Protein AF-S4R6K2-F1 (afdb_monomer_lite)

Radius of gyration: 23.59 Å; chains: 1; bounding box: 53×59×58 Å

Organism: Petromyzon marinus (NCBI:txid7757)

Secondary structure (DSSP, 8-state):
-HHHHHHHHHHHHHHHHHHHHHSPPPS-SPPPP----------TT-SPPSSGGGTB-TTSSSBTT--EEE-TTS-EEE-SSSSTTTT-EETTHHHHHHHHH---TT------SS--GGGSPPP---HHHHHHHHHTT--EE--HHHHHHTS--S-HHHHHHHHHT------S-EE---SHHHHHHHHHHHHHHT--------

pLDDT: mean 85.97, std 19.12, range [31.17, 98.62]

Sequence (202 aa):
MAAERGDAVRARARLGLIAGHLKARPAGCAGATPQQCASAEGDAGRTIPMRRQDLLKWNGWGYTDSRFIFNKKGQAEFTGKRYRVSGLVLPALREWMEQTFGASVEHHSDARTSVNVEAVPPPVRNEAFVRDLQRAAVPMSEDPEDRLFRAHGHCLHEIFALREGRLERVPDLVVWPGSHEDVVRIVELAVQHNVCIIPYGG

InterPro domains:
  IPR016167 FAD-binding, type PCMH, subdomain 1 [G3DSA:3.30.43.10] (116-202)
  IPR025650 Alkyldihydroxyacetonephosphate synthase [PTHR46568] (36-202)
  IPR036318 FAD-binding, type PCMH-like superfamily [SSF56176] (126-202)

Structure (mmCIF, N/CA/C/O backbone):
data_AF-S4R6K2-F1
#
_entry.id   AF-S4R6K2-F1
#
loop_
_atom_site.group_PDB
_atom_site.id
_atom_site.type_symbol
_atom_site.label_atom_id
_atom_site.label_alt_id
_atom_site.label_comp_id
_atom_site.label_asym_id
_atom_site.label_entity_id
_atom_site.label_seq_id
_atom_site.pdbx_PDB_ins_code
_atom_site.Cartn_x
_atom_site.Cartn_y
_atom_site.Cartn_z
_atom_site.occupancy
_atom_site.B_iso_or_equiv
_atom_site.auth_seq_id
_atom_site.auth_comp_id
_atom_site.auth_asym_id
_atom_site.auth_atom_id
_atom_site.pdbx_PDB_model_num
ATOM 1 N N . MET A 1 1 ? -1.192 -35.436 -29.076 1.00 49.44 1 MET A N 1
ATOM 2 C CA . MET A 1 1 ? -2.213 -35.275 -30.140 1.00 49.44 1 MET A CA 1
ATOM 3 C C . MET A 1 1 ? -3.663 -35.123 -29.665 1.00 49.44 1 MET A C 1
ATOM 5 O O . MET A 1 1 ? -4.345 -34.279 -30.231 1.00 49.44 1 MET A O 1
ATOM 9 N N . ALA A 1 2 ? -4.194 -35.912 -28.715 1.00 48.06 2 ALA A N 1
ATOM 10 C CA . ALA A 1 2 ? -5.591 -35.746 -28.260 1.00 48.06 2 ALA A CA 1
ATOM 11 C C . ALA A 1 2 ? -5.773 -34.593 -27.246 1.00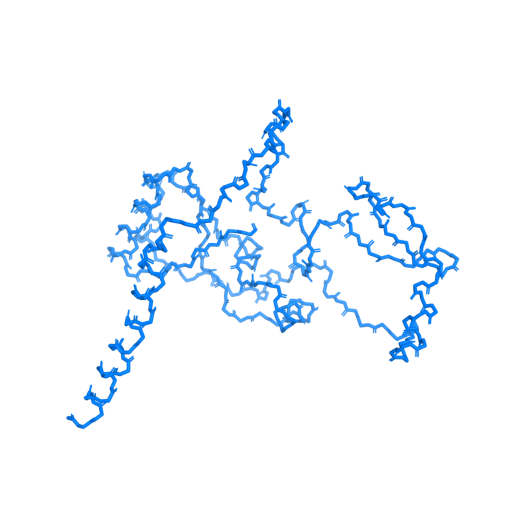 48.06 2 ALA A C 1
ATOM 13 O O . ALA A 1 2 ? -6.759 -33.866 -27.317 1.00 48.06 2 ALA A O 1
ATOM 14 N N . ALA A 1 3 ? -4.791 -34.376 -26.360 1.00 49.56 3 ALA A N 1
ATOM 15 C CA . ALA A 1 3 ? -4.818 -33.311 -25.351 1.00 49.56 3 ALA A CA 1
ATOM 16 C C . ALA A 1 3 ? -4.742 -31.892 -25.958 1.00 49.56 3 ALA A C 1
ATOM 18 O O . ALA A 1 3 ? -5.525 -31.023 -25.589 1.00 49.56 3 ALA A O 1
ATOM 19 N N . GLU A 1 4 ? -3.895 -31.683 -26.973 1.00 50.34 4 GLU A N 1
ATOM 20 C CA . GLU A 1 4 ? -3.738 -30.384 -27.661 1.00 50.34 4 GLU A CA 1
ATOM 21 C C . GLU A 1 4 ? -5.012 -29.931 -28.393 1.00 50.34 4 GLU A C 1
ATOM 23 O O . GLU A 1 4 ? -5.295 -28.738 -28.489 1.00 50.34 4 GLU A O 1
ATOM 28 N N . ARG A 1 5 ? -5.833 -30.879 -28.871 1.00 54.25 5 ARG A N 1
ATOM 29 C CA . ARG A 1 5 ? -7.125 -30.563 -29.502 1.00 54.25 5 ARG A CA 1
ATOM 30 C C . ARG A 1 5 ? -8.159 -30.083 -28.482 1.00 54.25 5 ARG A C 1
ATOM 32 O O . ARG A 1 5 ? -9.018 -29.282 -28.836 1.00 54.25 5 ARG A O 1
ATOM 39 N N . GLY A 1 6 ? -8.072 -30.532 -27.228 1.00 61.31 6 GLY A N 1
ATOM 40 C CA . GLY A 1 6 ? -8.968 -30.107 -26.148 1.00 61.31 6 GLY A CA 1
ATOM 41 C C . GLY A 1 6 ? -8.722 -28.665 -25.699 1.00 61.31 6 GLY A C 1
ATOM 42 O O . GLY A 1 6 ? -9.678 -27.915 -25.487 1.00 61.31 6 GLY A O 1
ATOM 43 N N . ASP A 1 7 ? -7.457 -28.249 -25.626 1.00 63.22 7 ASP A N 1
ATOM 44 C CA . ASP A 1 7 ? -7.089 -26.888 -25.218 1.00 63.22 7 ASP A CA 1
ATOM 45 C C . ASP A 1 7 ? -7.395 -25.841 -26.291 1.00 63.22 7 ASP A C 1
ATOM 47 O O . ASP A 1 7 ? -7.921 -24.771 -25.975 1.00 63.22 7 ASP A O 1
ATOM 51 N N . ALA A 1 8 ? -7.189 -26.169 -27.569 1.00 65.38 8 ALA A N 1
ATOM 52 C CA . ALA A 1 8 ? -7.556 -25.284 -28.675 1.00 65.38 8 ALA A CA 1
ATOM 53 C C . ALA A 1 8 ? -9.072 -24.998 -28.717 1.00 65.38 8 ALA A C 1
ATOM 55 O O . ALA A 1 8 ? -9.497 -23.870 -28.984 1.00 65.38 8 ALA A O 1
ATOM 56 N N . VAL A 1 9 ? -9.904 -25.996 -28.397 1.00 73.00 9 VAL A N 1
ATOM 57 C CA . VAL A 1 9 ? -11.369 -25.848 -28.330 1.00 73.00 9 VAL A CA 1
ATOM 58 C C . VAL A 1 9 ? -11.785 -24.957 -27.155 1.00 73.00 9 VAL A C 1
ATOM 60 O O . VAL A 1 9 ? -12.635 -24.079 -27.317 1.00 73.00 9 VAL A O 1
ATOM 63 N N . ARG A 1 10 ? -11.146 -25.112 -25.988 1.00 70.69 10 ARG A N 1
ATOM 64 C CA . ARG A 1 10 ? -11.409 -24.276 -24.804 1.00 70.69 10 ARG A CA 1
ATOM 65 C C . ARG A 1 10 ? -10.958 -22.828 -25.001 1.00 70.69 10 ARG A C 1
ATOM 67 O O . ARG A 1 10 ? -11.682 -21.912 -24.613 1.00 70.69 10 ARG A O 1
ATOM 74 N N . ALA A 1 11 ? -9.810 -22.607 -25.640 1.00 68.75 11 ALA A N 1
ATOM 75 C CA . ALA A 1 11 ? -9.324 -21.270 -25.979 1.00 68.75 11 ALA A CA 1
ATOM 76 C C . ALA A 1 11 ? -10.280 -20.547 -26.945 1.00 68.75 11 ALA A C 1
ATOM 78 O O . ALA A 1 11 ? -10.629 -19.385 -26.729 1.00 68.75 11 ALA A O 1
ATOM 79 N N . ARG A 1 12 ? -10.790 -21.258 -27.959 1.00 75.69 12 ARG A N 1
ATOM 80 C CA . ARG A 1 12 ? -11.745 -20.708 -28.934 1.00 75.69 12 ARG A CA 1
ATOM 81 C C . ARG A 1 12 ? -13.091 -20.340 -28.301 1.00 75.69 12 ARG A C 1
ATOM 83 O O . ARG A 1 12 ? -13.660 -19.309 -28.651 1.00 75.69 12 ARG A O 1
ATOM 90 N N . ALA A 1 13 ? -13.565 -21.127 -27.332 1.00 72.69 13 ALA A N 1
ATOM 91 C CA . ALA A 1 13 ? -14.776 -20.817 -26.569 1.00 72.69 13 ALA A CA 1
ATOM 92 C C . ALA A 1 13 ? -14.622 -19.544 -25.712 1.00 72.69 13 ALA A C 1
ATOM 94 O O . ALA A 1 13 ? -15.516 -18.698 -25.696 1.00 72.69 13 ALA A O 1
ATOM 95 N N . ARG A 1 14 ? -13.466 -19.365 -25.054 1.00 73.81 14 ARG A N 1
ATOM 96 C CA . ARG A 1 14 ? -13.161 -18.163 -24.253 1.00 73.81 14 ARG A CA 1
ATOM 97 C C . ARG A 1 14 ? -13.103 -16.898 -25.112 1.00 73.81 14 ARG A C 1
ATOM 99 O O . ARG A 1 14 ? -13.698 -15.887 -24.748 1.00 73.81 14 ARG A O 1
ATOM 106 N N . LEU A 1 15 ? -12.450 -16.968 -26.274 1.00 75.62 15 LEU A N 1
ATOM 107 C CA . LEU A 1 15 ? -12.377 -15.845 -27.215 1.00 75.62 15 LEU A CA 1
ATOM 108 C C . LEU A 1 15 ? -13.755 -15.468 -27.779 1.00 75.62 15 LEU A C 1
ATOM 110 O O . LEU A 1 15 ? -14.042 -14.284 -27.936 1.00 75.62 15 LEU A O 1
ATOM 114 N N . GLY A 1 16 ? -14.631 -16.448 -28.027 1.00 74.06 16 GLY A N 1
ATOM 115 C CA . GLY A 1 16 ? -16.007 -16.194 -28.467 1.00 74.06 16 GLY A CA 1
ATOM 116 C C . GLY A 1 16 ? -16.842 -15.424 -27.438 1.00 74.06 16 GLY A C 1
ATOM 117 O O . GLY A 1 16 ? -17.596 -14.525 -27.808 1.00 74.06 16 GLY A O 1
ATOM 118 N N . LEU A 1 17 ? -16.661 -15.728 -26.150 1.00 71.94 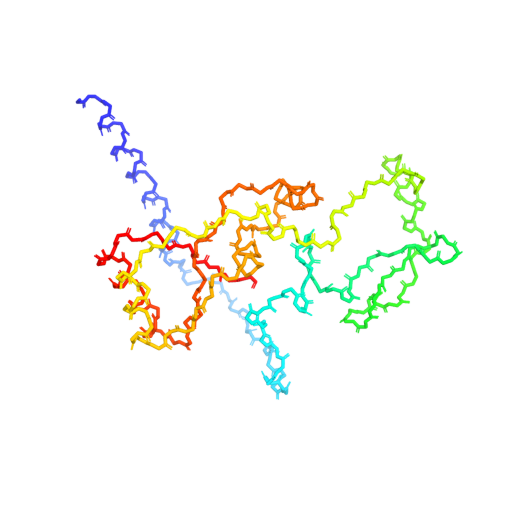17 LEU A N 1
ATOM 119 C CA . LEU A 1 17 ? -17.321 -15.034 -25.040 1.00 71.94 17 LEU A CA 1
ATOM 120 C C . LEU A 1 17 ? -16.859 -13.573 -24.935 1.00 71.94 17 LEU A C 1
ATOM 122 O O . LEU A 1 17 ? -17.686 -12.666 -24.900 1.00 71.94 17 LEU A O 1
ATOM 126 N N . ILE A 1 18 ? -15.544 -13.336 -24.983 1.00 72.81 18 ILE A N 1
ATOM 127 C CA . ILE A 1 18 ? -14.963 -11.983 -24.932 1.00 72.81 18 ILE A CA 1
ATOM 128 C C . ILE A 1 18 ? -15.392 -11.158 -26.154 1.00 72.81 18 ILE A C 1
ATOM 130 O O . ILE A 1 18 ? -15.823 -10.016 -26.009 1.00 72.81 18 ILE A O 1
ATOM 134 N N . ALA A 1 19 ? -15.362 -11.744 -27.355 1.00 72.69 19 ALA A N 1
ATOM 135 C CA . ALA A 1 19 ? -15.815 -11.078 -28.576 1.00 72.69 19 ALA A CA 1
ATOM 136 C C . ALA A 1 19 ? -17.315 -10.732 -28.545 1.00 72.69 19 ALA A C 1
ATOM 138 O O . ALA A 1 19 ? -17.727 -9.737 -29.139 1.00 72.69 19 ALA A O 1
ATOM 139 N N . GLY A 1 20 ? -18.134 -11.518 -27.838 1.00 69.38 20 GLY A N 1
ATOM 140 C CA . GLY A 1 20 ? -19.551 -11.225 -27.616 1.00 69.38 20 GLY A CA 1
ATOM 141 C C . GLY A 1 20 ? -19.782 -9.947 -26.806 1.00 69.38 20 GLY A C 1
ATOM 142 O O . GLY A 1 20 ? -20.696 -9.190 -27.122 1.00 69.38 20 GLY A O 1
ATOM 143 N N . HIS A 1 21 ? -18.921 -9.662 -25.826 1.00 67.56 21 HIS A N 1
ATOM 144 C CA . HIS A 1 21 ? -18.992 -8.445 -25.008 1.00 67.56 21 HIS A CA 1
ATOM 145 C C . HIS A 1 21 ? -18.462 -7.190 -25.714 1.00 67.56 21 HIS A C 1
ATOM 147 O O . HIS A 1 21 ? -18.798 -6.079 -25.312 1.00 67.56 21 HIS A O 1
ATOM 153 N N . LEU A 1 22 ? -17.664 -7.357 -26.774 1.00 67.38 22 LEU A N 1
ATOM 154 C CA . LEU A 1 22 ? -17.127 -6.260 -27.586 1.00 67.38 22 LEU A CA 1
ATOM 155 C C . LEU A 1 22 ? -18.071 -5.822 -28.716 1.00 67.38 22 LEU A C 1
ATOM 157 O O . LEU A 1 22 ? -17.848 -4.782 -29.336 1.00 67.38 22 LEU A O 1
ATOM 161 N N . LYS A 1 23 ? -19.133 -6.586 -29.005 1.00 63.44 23 LYS A N 1
ATOM 162 C CA . LYS A 1 23 ? -20.146 -6.176 -29.983 1.00 63.44 23 LYS A CA 1
ATOM 163 C C . LYS A 1 23 ? -21.029 -5.089 -29.372 1.00 63.44 23 LYS A C 1
ATOM 165 O O . LYS A 1 23 ? -21.716 -5.319 -28.379 1.00 63.44 23 LYS A O 1
ATOM 170 N N . ALA A 1 24 ? -21.003 -3.907 -29.984 1.00 56.78 24 ALA A N 1
ATOM 171 C CA . ALA A 1 24 ? -21.816 -2.763 -29.593 1.00 56.78 24 ALA A CA 1
ATOM 172 C C . ALA A 1 24 ? -23.301 -3.154 -29.464 1.00 56.78 24 ALA A C 1
ATOM 174 O O . ALA A 1 24 ? -23.868 -3.791 -30.355 1.00 56.78 24 ALA A O 1
ATOM 175 N N . ARG A 1 25 ? -23.934 -2.770 -28.346 1.00 57.22 25 ARG A N 1
ATOM 176 C CA . ARG A 1 25 ? -25.387 -2.918 -28.163 1.00 57.22 25 ARG A CA 1
ATOM 177 C C . ARG A 1 25 ? -26.109 -2.062 -29.216 1.00 57.22 25 ARG A C 1
ATOM 179 O O . ARG A 1 25 ? -25.648 -0.953 -29.489 1.00 57.22 25 ARG A O 1
ATOM 186 N N . PRO A 1 26 ? -27.229 -2.533 -29.793 1.00 43.75 26 PRO A N 1
ATOM 187 C CA . PRO A 1 26 ? -28.006 -1.732 -30.728 1.00 43.75 26 PRO A CA 1
ATOM 188 C C . PRO A 1 26 ? -28.495 -0.450 -30.041 1.00 43.75 26 PRO A C 1
ATOM 190 O O . PRO A 1 26 ? -28.913 -0.471 -28.880 1.00 43.75 26 PRO A O 1
ATOM 193 N N . ALA A 1 27 ? -28.396 0.666 -30.764 1.00 50.66 27 ALA A N 1
ATOM 194 C CA . ALA A 1 27 ? -28.790 1.992 -30.309 1.00 50.66 27 ALA A CA 1
ATOM 195 C C . ALA A 1 27 ? -30.285 2.007 -29.966 1.00 50.66 27 ALA A C 1
ATOM 197 O O . ALA A 1 27 ? -31.133 1.914 -30.849 1.00 50.66 27 ALA A O 1
ATOM 198 N N . GLY A 1 28 ? -30.608 2.084 -28.676 1.00 46.22 28 GLY A N 1
ATOM 199 C CA . GLY A 1 28 ? -32.000 1.996 -28.248 1.00 46.22 28 GLY A CA 1
ATOM 200 C C . GLY A 1 28 ? -32.219 2.014 -26.742 1.00 46.22 28 GLY A C 1
ATOM 201 O O . GLY A 1 28 ? -33.041 1.251 -26.256 1.00 46.22 28 GLY A O 1
ATOM 202 N N . CYS A 1 29 ? -31.493 2.841 -25.987 1.00 33.59 29 CYS A N 1
ATOM 203 C CA . CYS A 1 29 ? -31.909 3.261 -24.645 1.00 33.59 29 CYS A CA 1
ATOM 204 C C . CYS A 1 29 ? -31.512 4.726 -24.457 1.00 33.59 29 CYS A C 1
ATOM 206 O O . CYS A 1 29 ? -30.350 5.083 -24.643 1.00 33.59 29 CYS A O 1
ATOM 208 N N . ALA A 1 30 ? -32.505 5.560 -24.151 1.00 38.81 30 ALA A N 1
ATOM 209 C CA . ALA A 1 30 ? -32.380 6.997 -23.963 1.00 38.81 30 ALA A CA 1
ATOM 210 C C . ALA A 1 30 ? -31.265 7.330 -22.958 1.00 38.81 30 ALA A C 1
ATOM 212 O O . ALA A 1 30 ? -31.234 6.802 -21.846 1.00 38.81 30 ALA A O 1
ATOM 213 N N . GLY A 1 31 ? -30.331 8.178 -23.389 1.00 34.25 31 GLY A N 1
ATOM 214 C CA . GLY A 1 31 ? -29.170 8.572 -22.607 1.00 34.25 31 GLY A CA 1
ATOM 215 C C . GLY A 1 31 ? -29.574 9.382 -21.382 1.00 34.25 31 GLY A C 1
ATOM 216 O O . GLY A 1 31 ? -30.185 10.440 -21.501 1.00 34.25 31 GLY A O 1
ATOM 217 N N . ALA A 1 32 ? -29.177 8.906 -20.205 1.00 38.66 32 ALA A N 1
ATOM 218 C CA . ALA A 1 32 ? -28.977 9.781 -19.066 1.00 38.66 32 ALA A CA 1
ATOM 219 C C . ALA A 1 32 ? -27.793 10.700 -19.400 1.00 38.66 32 ALA A C 1
ATOM 221 O O . ALA A 1 32 ? -26.678 10.235 -19.639 1.00 38.66 32 ALA A O 1
ATOM 222 N N . THR A 1 33 ? -28.045 12.003 -19.468 1.00 34.03 33 THR A N 1
ATOM 223 C CA . THR A 1 33 ? -27.001 13.023 -19.587 1.00 34.03 33 THR A CA 1
ATOM 224 C C . THR A 1 33 ? -26.046 12.918 -18.393 1.00 34.03 33 THR A C 1
ATOM 226 O O . THR A 1 33 ? -26.522 12.929 -17.254 1.00 34.03 33 THR A O 1
ATOM 229 N N . PRO A 1 34 ? -24.715 12.847 -18.596 1.00 39.09 34 PRO A N 1
ATOM 230 C CA . PRO A 1 34 ? -23.764 12.938 -17.500 1.00 39.09 34 PRO A CA 1
ATOM 231 C C . PRO A 1 34 ? -23.745 14.385 -17.009 1.00 39.09 34 PRO A C 1
ATOM 233 O O . PRO A 1 34 ? -23.010 15.234 -17.513 1.00 39.09 34 PRO A O 1
ATOM 236 N N . GLN A 1 35 ? -24.603 14.691 -16.042 1.00 37.31 35 GLN A N 1
ATOM 237 C CA . GLN A 1 35 ? -24.594 15.982 -15.379 1.00 37.31 35 GLN A CA 1
ATOM 238 C C . GLN A 1 35 ? -23.426 16.017 -14.384 1.00 37.31 35 GLN A C 1
ATOM 240 O O . GLN A 1 35 ? -23.507 15.486 -13.284 1.00 37.31 35 GLN A O 1
ATOM 245 N N . GLN A 1 36 ? -22.323 16.607 -14.852 1.00 40.22 36 GLN A N 1
ATOM 246 C CA . GLN A 1 36 ? -21.316 17.366 -14.099 1.00 40.22 36 GLN A CA 1
ATOM 247 C C . GLN A 1 36 ? -20.920 16.818 -12.712 1.00 40.22 36 GLN A C 1
ATOM 249 O O . GLN A 1 36 ? -21.401 17.275 -11.680 1.00 40.22 36 GLN A O 1
ATOM 254 N N . CYS A 1 37 ? -19.897 15.959 -12.683 1.00 31.17 37 CYS A N 1
ATOM 255 C CA . CYS A 1 37 ? -19.021 15.783 -11.514 1.00 31.17 37 CYS A CA 1
ATOM 256 C C . CYS A 1 37 ? -17.695 16.541 -11.691 1.00 31.17 37 CYS A C 1
ATOM 258 O O . CYS A 1 37 ? -16.630 16.020 -11.379 1.00 31.17 37 CYS A O 1
ATOM 260 N N . ALA A 1 38 ? -17.748 17.763 -12.221 1.00 37.38 38 ALA A N 1
ATOM 261 C CA . ALA A 1 38 ? -16.579 18.626 -12.342 1.00 37.38 38 ALA A CA 1
ATOM 262 C C . ALA A 1 38 ? -16.819 19.927 -11.571 1.00 37.38 38 ALA A C 1
ATOM 264 O O . ALA A 1 38 ? -17.092 20.973 -12.150 1.00 37.38 38 ALA A O 1
ATOM 265 N N . SER A 1 39 ? -16.709 19.865 -10.245 1.00 36.12 39 SER A N 1
ATOM 266 C CA . SER A 1 39 ? -16.274 21.034 -9.482 1.00 36.12 39 SER A CA 1
ATOM 267 C C . SER A 1 39 ? -14.758 21.127 -9.648 1.00 36.12 39 SER A C 1
ATOM 269 O O . SER A 1 39 ? -13.995 20.449 -8.956 1.00 36.12 39 SER A O 1
ATOM 271 N N . ALA A 1 40 ? -14.351 21.905 -10.648 1.00 45.78 40 ALA A N 1
ATOM 272 C CA . ALA A 1 40 ? -12.971 22.231 -10.957 1.00 45.78 40 ALA A CA 1
ATOM 273 C C . ALA A 1 40 ? -12.432 23.243 -9.939 1.00 45.78 40 ALA A C 1
ATOM 275 O O . ALA A 1 40 ? -12.337 24.425 -10.234 1.00 45.78 40 ALA A O 1
ATOM 276 N N . GLU A 1 41 ? -12.073 22.770 -8.745 1.00 34.69 41 GLU A N 1
ATOM 277 C CA . GLU A 1 41 ? -11.195 23.501 -7.827 1.00 34.69 41 GLU A CA 1
ATOM 278 C C . GLU A 1 41 ? -10.215 22.515 -7.154 1.00 34.69 41 GLU A C 1
ATOM 280 O O . GLU A 1 41 ? -10.612 21.584 -6.441 1.00 34.69 41 GLU A O 1
ATOM 285 N N . GLY A 1 42 ? -8.920 22.707 -7.449 1.00 35.75 42 GLY A N 1
ATOM 286 C CA . GLY A 1 42 ? -7.754 22.120 -6.773 1.00 35.75 42 GLY A CA 1
ATOM 287 C C . GLY A 1 42 ? -7.323 20.714 -7.214 1.00 35.75 42 GLY A C 1
ATOM 288 O O . G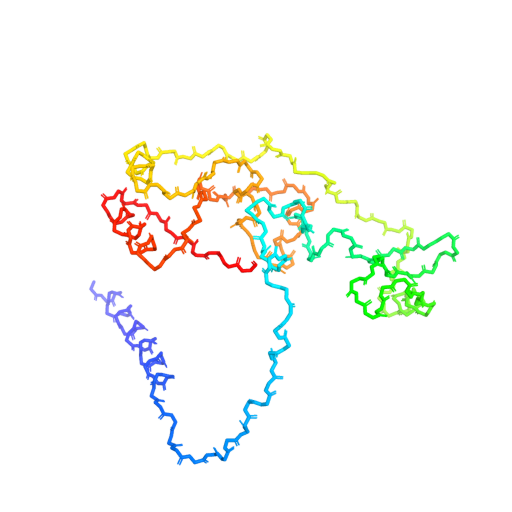LY A 1 42 ? -7.646 19.740 -6.538 1.00 35.75 42 GLY A O 1
ATOM 289 N N . ASP A 1 43 ? -6.542 20.590 -8.294 1.00 41.94 43 ASP A N 1
ATOM 290 C CA . ASP A 1 43 ? -5.959 19.299 -8.727 1.00 41.94 43 ASP A CA 1
ATOM 291 C C . ASP A 1 43 ? -4.515 19.063 -8.233 1.00 41.94 43 ASP A C 1
ATOM 293 O O . ASP A 1 43 ? -3.981 17.964 -8.308 1.00 41.94 43 ASP A O 1
ATOM 297 N N . ALA A 1 44 ? -3.885 20.055 -7.597 1.00 41.31 44 ALA A N 1
ATOM 298 C CA . ALA A 1 44 ? -2.512 19.930 -7.092 1.00 41.31 44 ALA A CA 1
ATOM 299 C C . ALA A 1 44 ? -2.373 19.113 -5.781 1.00 41.31 44 ALA A C 1
ATOM 301 O O . ALA A 1 44 ? -1.318 19.133 -5.155 1.00 41.31 44 ALA A O 1
ATOM 302 N N . GLY A 1 45 ? -3.425 18.412 -5.332 1.00 44.12 45 GLY A N 1
ATOM 303 C CA . GLY A 1 45 ? -3.435 17.693 -4.047 1.00 44.12 45 GLY A CA 1
ATOM 304 C C . GLY A 1 45 ? -4.251 16.397 -4.006 1.00 44.12 45 GLY A C 1
ATOM 305 O O . GLY A 1 45 ? -4.479 15.863 -2.922 1.00 44.12 45 GLY A O 1
ATOM 306 N N . ARG A 1 46 ? -4.728 15.894 -5.155 1.00 55.69 46 ARG A N 1
ATOM 307 C CA . ARG A 1 46 ? -5.588 14.693 -5.243 1.00 55.69 46 ARG A CA 1
ATOM 308 C C . ARG A 1 46 ? -4.890 13.461 -5.830 1.00 55.69 46 ARG A C 1
ATOM 310 O O . ARG A 1 46 ? -5.535 12.436 -6.030 1.00 55.69 46 ARG A O 1
ATOM 317 N N . THR A 1 47 ? -3.587 13.527 -6.084 1.00 81.38 47 THR A N 1
ATOM 318 C CA . THR A 1 47 ? -2.810 12.405 -6.622 1.00 81.38 47 THR A CA 1
ATOM 319 C C . THR A 1 47 ? -2.347 11.472 -5.508 1.00 81.38 47 THR A C 1
ATOM 321 O O . THR A 1 47 ? -1.853 11.925 -4.474 1.00 81.38 47 THR A O 1
ATOM 324 N N . ILE A 1 48 ? -2.467 10.160 -5.720 1.00 87.06 48 ILE A N 1
ATOM 325 C CA . ILE A 1 48 ? -1.881 9.161 -4.822 1.00 87.06 48 ILE A CA 1
ATOM 326 C C . ILE A 1 48 ? -0.348 9.314 -4.881 1.00 87.06 48 ILE A C 1
ATOM 328 O O . ILE A 1 48 ? 0.207 9.257 -5.981 1.00 87.06 48 ILE A O 1
ATOM 332 N N . PRO A 1 49 ? 0.348 9.527 -3.747 1.00 93.69 49 PRO A N 1
ATOM 333 C CA . PRO A 1 49 ? 1.800 9.691 -3.747 1.00 93.69 49 PRO A CA 1
ATOM 334 C C . PRO A 1 49 ? 2.510 8.400 -4.176 1.00 93.69 49 PRO A C 1
ATOM 336 O O . PRO A 1 49 ? 1.966 7.301 -4.039 1.00 93.69 49 PRO A O 1
ATOM 339 N N . MET A 1 50 ? 3.750 8.519 -4.668 1.00 94.50 50 MET A N 1
ATOM 340 C CA . MET A 1 50 ? 4.568 7.352 -5.037 1.00 94.50 50 MET A CA 1
ATOM 341 C C . MET A 1 50 ? 4.754 6.403 -3.842 1.00 94.50 50 MET A C 1
ATOM 343 O O . MET A 1 50 ? 4.417 5.217 -3.961 1.00 94.50 50 MET A O 1
ATOM 347 N N . ARG A 1 51 ? 5.174 6.956 -2.691 1.00 95.31 51 ARG A N 1
ATOM 348 C CA . ARG A 1 51 ? 5.167 6.296 -1.375 1.00 95.31 51 ARG A CA 1
ATOM 349 C C . ARG A 1 51 ? 3.767 6.364 -0.775 1.00 95.31 51 ARG A C 1
ATOM 351 O O . ARG A 1 51 ? 3.360 7.352 -0.168 1.00 95.31 51 ARG A O 1
ATOM 358 N N . ARG A 1 52 ? 2.985 5.312 -1.004 1.00 95.81 52 ARG A N 1
ATOM 359 C CA . ARG A 1 52 ? 1.558 5.263 -0.650 1.00 95.81 52 ARG A CA 1
ATOM 360 C C . ARG A 1 52 ? 1.317 5.162 0.850 1.00 95.81 52 ARG A C 1
ATOM 362 O O . ARG A 1 52 ? 0.319 5.684 1.339 1.00 95.81 52 ARG A O 1
ATOM 369 N N . GLN A 1 53 ? 2.234 4.525 1.563 1.00 94.44 53 GLN A N 1
ATOM 370 C CA . GLN A 1 53 ? 2.213 4.301 3.005 1.00 94.44 53 GLN A CA 1
ATOM 371 C C . GLN A 1 53 ? 2.274 5.593 3.836 1.00 94.44 53 GLN A C 1
ATOM 373 O O . GLN A 1 53 ? 1.857 5.588 4.992 1.00 94.44 53 GLN A O 1
ATOM 378 N N . ASP A 1 54 ? 2.691 6.715 3.241 1.00 94.00 54 ASP A N 1
ATOM 379 C CA . ASP A 1 54 ? 2.662 8.029 3.897 1.00 94.00 54 ASP A CA 1
ATOM 380 C C . ASP A 1 54 ? 1.218 8.540 4.093 1.00 94.00 54 ASP A C 1
ATOM 382 O O . ASP A 1 54 ? 0.941 9.361 4.968 1.00 94.00 54 ASP A O 1
ATOM 386 N N . LEU A 1 55 ? 0.273 8.039 3.287 1.00 95.62 55 LEU A N 1
ATOM 387 C CA . LEU A 1 55 ? -1.122 8.489 3.247 1.00 95.62 55 LEU A CA 1
ATOM 388 C C . LEU A 1 55 ? -2.131 7.361 3.527 1.00 95.62 55 LEU A C 1
ATOM 390 O O . LEU A 1 55 ? -3.183 7.588 4.135 1.00 95.62 55 LEU A O 1
ATOM 394 N N . LEU A 1 56 ? -1.834 6.147 3.067 1.00 96.81 56 LEU A N 1
ATOM 395 C CA . LEU A 1 56 ? -2.711 4.979 3.075 1.00 96.81 56 LEU A CA 1
ATOM 396 C C . LEU A 1 56 ? -2.198 3.909 4.043 1.00 96.81 56 LEU A C 1
ATOM 398 O O . LEU A 1 56 ? -1.000 3.772 4.275 1.00 96.81 56 LEU A O 1
ATOM 402 N N . LYS A 1 57 ? -3.114 3.122 4.610 1.00 97.19 57 LYS A N 1
ATOM 403 C CA . LYS A 1 57 ? -2.756 1.989 5.468 1.00 97.19 57 LYS A CA 1
ATOM 404 C C . LYS A 1 57 ? -2.096 0.901 4.628 1.00 97.19 57 LYS A C 1
ATOM 406 O O . LYS A 1 57 ? -2.689 0.424 3.669 1.00 97.19 57 LYS A O 1
ATOM 411 N N . TRP A 1 58 ? -0.911 0.463 5.037 1.00 96.19 58 TRP A N 1
ATOM 412 C CA . TRP A 1 58 ? -0.187 -0.608 4.352 1.00 96.19 58 TRP A CA 1
ATOM 413 C C . TRP A 1 58 ? -0.814 -1.999 4.568 1.00 96.19 58 TRP A C 1
ATOM 415 O O . TRP A 1 58 ? -0.650 -2.877 3.737 1.00 96.19 58 TRP A O 1
ATOM 425 N N . ASN A 1 59 ? -1.546 -2.210 5.669 1.00 96.38 59 ASN A N 1
ATOM 426 C CA . ASN A 1 59 ? -2.108 -3.507 6.081 1.00 96.38 59 ASN A CA 1
ATOM 427 C C . ASN A 1 59 ? -3.647 -3.522 6.130 1.00 96.38 59 ASN A C 1
ATOM 429 O O . ASN A 1 59 ? -4.252 -4.266 6.908 1.00 96.38 59 ASN A O 1
ATOM 433 N N . GLY A 1 60 ? -4.308 -2.661 5.357 1.00 96.62 60 GLY A N 1
ATOM 434 C CA . GLY A 1 60 ? -5.761 -2.542 5.395 1.00 96.62 60 GLY A CA 1
ATOM 435 C C . GLY A 1 60 ? -6.310 -1.511 4.423 1.00 96.62 60 GLY A C 1
ATOM 436 O O . GLY A 1 60 ? -5.598 -0.954 3.598 1.00 96.62 60 GLY A O 1
ATOM 437 N N . TRP A 1 61 ? -7.610 -1.251 4.520 1.00 97.81 61 TRP A N 1
ATOM 438 C CA . TRP A 1 61 ? -8.283 -0.326 3.613 1.00 97.81 61 TRP A CA 1
ATOM 439 C C . TRP A 1 61 ? -8.097 1.151 4.000 1.00 97.81 61 TRP A C 1
ATOM 441 O O . TRP A 1 61 ? -8.302 1.550 5.157 1.00 97.81 61 TRP A O 1
ATOM 451 N N . GLY A 1 62 ? -7.826 1.975 2.985 1.00 96.88 62 GLY A N 1
ATOM 452 C CA . GLY A 1 62 ? -7.998 3.426 3.006 1.00 96.88 62 GLY A CA 1
ATOM 453 C C . GLY A 1 62 ? -6.936 4.215 3.775 1.00 96.88 62 GLY A C 1
ATOM 454 O O . GLY A 1 62 ? -5.849 3.731 4.072 1.00 96.88 62 GLY A O 1
ATOM 455 N N . TYR A 1 63 ? -7.273 5.466 4.088 1.00 97.31 63 TYR A N 1
ATOM 456 C CA . TYR A 1 63 ? -6.372 6.444 4.701 1.00 97.31 63 TYR A CA 1
ATOM 457 C C . TYR A 1 63 ? -5.995 6.109 6.147 1.00 97.31 63 TYR A C 1
ATOM 459 O O . TYR A 1 63 ? -6.819 5.608 6.922 1.00 97.31 63 TYR A O 1
ATOM 467 N N . THR A 1 64 ? -4.760 6.441 6.528 1.00 96.12 64 THR A N 1
ATOM 468 C CA . THR A 1 64 ? -4.220 6.234 7.886 1.00 96.12 64 THR A CA 1
ATOM 469 C C . THR A 1 64 ? -4.988 7.019 8.961 1.00 96.12 64 THR A C 1
ATOM 471 O O . THR A 1 64 ? -5.141 6.543 10.090 1.00 96.12 64 THR A O 1
ATOM 474 N N . ASP A 1 65 ? -5.555 8.172 8.591 1.00 96.81 65 ASP A N 1
ATOM 475 C CA . ASP A 1 65 ? -6.351 9.058 9.453 1.00 96.81 65 ASP A CA 1
ATOM 476 C C . ASP A 1 65 ? -7.784 8.565 9.748 1.00 96.81 65 ASP A C 1
ATOM 478 O O . ASP A 1 65 ? -8.465 9.118 10.616 1.00 96.81 65 ASP A O 1
ATOM 482 N N . SER A 1 66 ? -8.252 7.526 9.049 1.00 97.94 66 SER A N 1
ATOM 483 C CA . SER A 1 66 ? -9.667 7.143 8.993 1.00 97.94 66 SER A CA 1
ATOM 484 C C . SER A 1 66 ? -9.877 5.686 9.404 1.00 97.94 66 SER A C 1
ATOM 486 O O . SER A 1 66 ? -9.662 4.771 8.606 1.00 97.94 66 SER A O 1
ATOM 488 N N . ARG A 1 67 ? -10.309 5.436 10.641 1.00 97.19 67 ARG A N 1
ATOM 489 C CA . ARG A 1 67 ? -10.597 4.092 11.172 1.00 97.19 67 ARG A CA 1
ATOM 490 C C . ARG A 1 67 ? -11.666 4.139 12.262 1.00 97.19 67 ARG A C 1
ATOM 492 O O . ARG A 1 67 ? -11.887 5.185 12.860 1.00 97.19 67 ARG A O 1
ATOM 499 N N . PHE A 1 68 ? -12.284 2.997 12.549 1.00 96.75 68 PHE A N 1
ATOM 500 C CA . PHE A 1 68 ? -13.089 2.838 13.759 1.00 96.75 68 PHE A CA 1
ATOM 501 C C . PHE A 1 68 ? -12.185 2.614 14.974 1.00 96.75 68 PHE A C 1
ATOM 503 O O . PHE A 1 68 ? -11.191 1.891 14.884 1.00 96.75 68 PHE A O 1
ATOM 510 N N . ILE A 1 69 ? -12.540 3.227 16.097 1.00 95.50 69 ILE A N 1
ATOM 511 C CA . ILE A 1 69 ? -11.932 3.018 17.415 1.00 95.50 69 ILE A CA 1
ATOM 512 C C . ILE A 1 69 ? -13.031 2.874 18.470 1.00 95.50 69 ILE A C 1
ATOM 514 O O . ILE A 1 69 ? -14.159 3.309 18.245 1.00 95.50 69 ILE A O 1
ATOM 518 N N . PHE A 1 70 ? -12.696 2.322 19.635 1.00 94.38 70 PHE A N 1
ATOM 519 C CA . PHE A 1 70 ? -13.510 2.483 20.838 1.00 94.38 70 PHE A CA 1
ATOM 520 C C . PHE A 1 70 ? -12.940 3.630 21.672 1.00 94.38 70 PHE A C 1
ATOM 522 O O . PHE A 1 70 ? -11.753 3.638 22.000 1.00 94.38 70 PHE A O 1
ATOM 529 N N . ASN A 1 71 ? -13.766 4.627 21.979 1.00 94.06 71 ASN A N 1
ATOM 530 C CA . ASN A 1 71 ? -13.346 5.770 22.786 1.00 94.06 71 ASN A CA 1
ATOM 531 C C . ASN A 1 71 ? -13.289 5.421 24.287 1.00 94.06 71 ASN A C 1
ATOM 533 O O . ASN A 1 71 ? -13.607 4.308 24.701 1.00 94.06 71 ASN A O 1
ATOM 537 N N . LYS A 1 72 ? -12.927 6.392 25.138 1.00 92.88 72 LYS A N 1
ATOM 538 C CA . LYS A 1 72 ? -12.818 6.193 26.600 1.00 92.88 72 LYS A CA 1
ATOM 539 C C . LYS A 1 72 ? -14.123 5.749 27.281 1.00 92.88 72 LYS A C 1
ATOM 541 O O . LYS A 1 72 ? -14.075 5.271 28.406 1.00 92.88 72 LYS A O 1
ATOM 546 N N . LYS A 1 73 ? -15.277 5.929 26.628 1.00 93.62 73 LYS A N 1
ATOM 547 C CA . LYS A 1 73 ? -16.594 5.474 27.103 1.00 93.62 73 LYS A CA 1
ATOM 548 C C . LYS A 1 73 ? -16.971 4.092 26.548 1.00 93.62 73 LYS A C 1
ATOM 550 O O . LYS A 1 73 ? -18.102 3.659 26.731 1.00 93.62 73 LYS A O 1
ATOM 555 N N . GLY A 1 74 ? -16.063 3.423 25.834 1.00 92.69 74 GLY A N 1
ATOM 556 C CA . GLY A 1 74 ? -16.303 2.122 25.208 1.00 92.69 74 GLY A CA 1
ATOM 557 C C . GLY A 1 74 ? -17.241 2.170 24.000 1.00 92.69 74 GLY A C 1
ATOM 558 O O . GLY A 1 74 ? -17.754 1.128 23.597 1.00 92.69 74 GLY A O 1
ATOM 559 N N . GLN A 1 75 ? -17.490 3.355 23.431 1.00 95.06 75 GLN A N 1
ATOM 560 C CA . GLN A 1 75 ? -18.374 3.539 22.278 1.00 95.06 75 GLN A CA 1
ATOM 561 C C . GLN A 1 75 ? -17.564 3.593 20.986 1.00 95.06 75 GLN A C 1
ATOM 563 O O . GLN A 1 75 ? -16.469 4.159 20.963 1.00 95.06 75 GLN A O 1
ATOM 568 N N . ALA A 1 76 ? -18.109 3.017 19.913 1.00 96.75 76 ALA A N 1
ATOM 569 C CA . ALA A 1 76 ? -17.476 3.078 18.604 1.00 96.75 76 ALA A CA 1
ATOM 570 C C . ALA A 1 76 ? -17.475 4.520 18.075 1.00 96.75 76 ALA A C 1
ATOM 572 O O . ALA A 1 76 ? -18.478 5.226 18.163 1.00 96.75 76 ALA A O 1
ATOM 573 N N . GLU A 1 77 ? -16.359 4.946 17.503 1.00 97.50 77 GLU A N 1
ATOM 574 C CA . GLU A 1 77 ? -16.153 6.279 16.939 1.00 97.50 77 GLU A CA 1
ATOM 575 C C . GLU A 1 77 ? -15.326 6.155 15.659 1.00 97.50 77 GLU A C 1
ATOM 577 O O . GLU A 1 77 ? -14.402 5.340 15.592 1.00 97.50 77 GLU A O 1
ATOM 582 N N . PHE A 1 78 ? -15.651 6.939 14.630 1.00 98.06 78 PHE A N 1
ATOM 583 C CA . PHE A 1 78 ? -14.868 6.966 13.395 1.00 98.06 78 PHE A CA 1
ATOM 584 C C . PHE A 1 78 ? -13.905 8.156 13.391 1.00 98.06 78 PHE A C 1
ATOM 586 O O . PHE A 1 78 ? -14.328 9.299 13.528 1.00 98.06 78 PHE A O 1
ATOM 593 N N . THR A 1 79 ? -12.608 7.918 13.210 1.00 97.94 79 THR A N 1
ATOM 594 C CA . THR A 1 79 ? -11.580 8.963 13.320 1.00 97.94 79 THR A CA 1
ATOM 595 C C . THR A 1 79 ? -11.514 9.899 12.104 1.00 97.94 79 THR A C 1
ATOM 597 O O . THR A 1 79 ? -12.119 9.670 11.050 1.00 97.94 79 THR A O 1
ATOM 600 N N . GLY A 1 80 ? -10.718 10.962 12.241 1.00 96.38 80 GLY A N 1
ATOM 601 C CA . GLY A 1 80 ? -10.365 11.869 11.150 1.00 96.38 80 GLY A CA 1
ATOM 602 C C . GLY A 1 80 ? -11.406 12.961 10.907 1.00 96.38 80 GLY A C 1
ATOM 603 O O . GLY A 1 80 ? -12.192 13.291 11.791 1.00 96.38 80 GLY A O 1
ATOM 604 N N . LYS A 1 81 ? -11.380 13.551 9.705 1.00 97.56 81 LYS A N 1
ATOM 605 C CA . LYS A 1 81 ? -12.335 14.585 9.236 1.00 97.56 81 LYS A CA 1
ATOM 606 C C . LYS A 1 81 ? -12.729 14.408 7.761 1.00 97.56 81 LYS A C 1
ATOM 608 O O . LYS A 1 81 ? -13.257 15.322 7.138 1.00 97.56 81 LYS A O 1
ATOM 613 N N . ARG A 1 82 ? -12.403 13.250 7.179 1.00 96.12 82 ARG A N 1
ATOM 614 C CA . ARG A 1 82 ? -12.478 13.003 5.732 1.00 96.12 82 ARG A CA 1
ATOM 615 C C . ARG A 1 82 ? -13.892 12.711 5.250 1.00 96.12 82 ARG A C 1
ATOM 617 O O . ARG A 1 82 ? -14.256 13.096 4.144 1.00 96.12 82 ARG A O 1
ATOM 624 N N . TYR A 1 83 ? -14.675 12.013 6.065 1.00 96.94 83 TYR A N 1
ATOM 625 C CA . TYR A 1 83 ? -16.024 11.585 5.715 1.00 96.94 83 TYR A CA 1
ATOM 626 C C . TYR A 1 83 ? -17.046 12.285 6.602 1.00 96.94 83 TYR A C 1
ATOM 628 O O . TYR A 1 83 ? -16.729 12.733 7.698 1.00 96.94 83 TYR A O 1
ATOM 636 N N . ARG A 1 84 ? -18.313 12.305 6.174 1.00 97.69 84 ARG A N 1
ATOM 637 C CA . ARG A 1 84 ? -19.416 12.849 6.990 1.00 97.69 84 ARG A CA 1
ATOM 638 C C . ARG A 1 84 ? -19.576 12.136 8.337 1.00 97.69 84 ARG A C 1
ATOM 640 O O . ARG A 1 84 ? -20.086 12.729 9.275 1.00 97.69 84 ARG A O 1
ATOM 647 N N . VAL A 1 85 ? -19.146 10.876 8.413 1.00 96.56 85 VAL A N 1
ATOM 648 C CA . VAL A 1 85 ? -19.165 10.068 9.642 1.00 96.56 85 VAL A CA 1
ATOM 649 C C . VAL A 1 85 ? -17.948 10.298 10.539 1.00 96.56 85 VAL A C 1
ATOM 651 O O . VAL A 1 85 ? -17.924 9.813 11.665 1.00 96.56 85 VAL A O 1
ATOM 654 N N . SER A 1 86 ? -16.932 11.021 10.066 1.00 97.31 86 SER A N 1
ATOM 655 C CA . SER A 1 86 ? -15.734 11.302 10.850 1.00 97.31 86 SER A CA 1
ATOM 656 C C . SER A 1 86 ? -16.043 12.171 12.070 1.00 97.31 86 SER A C 1
ATOM 658 O O . SER A 1 86 ? -16.726 13.185 11.970 1.00 97.31 86 SER A O 1
ATOM 660 N N . GLY A 1 87 ? -15.528 11.757 13.227 1.00 95.44 87 GLY A N 1
ATOM 661 C CA . GLY A 1 87 ? -15.794 12.339 14.541 1.00 95.44 87 GLY A CA 1
ATOM 662 C C . GLY A 1 87 ? -17.143 11.942 15.147 1.00 95.44 87 GLY A C 1
ATOM 663 O O . GLY A 1 87 ? -17.425 12.327 16.280 1.00 95.44 87 GLY A O 1
ATOM 664 N N . LEU A 1 88 ? -17.989 11.190 14.429 1.00 97.06 88 LEU A N 1
ATOM 665 C CA . LEU A 1 88 ? -19.266 10.741 14.973 1.00 97.06 88 LEU A CA 1
ATOM 666 C C . LEU A 1 88 ? -19.078 9.513 15.864 1.00 97.06 88 LEU A C 1
ATOM 668 O O . LEU A 1 88 ? -18.385 8.554 15.512 1.00 97.06 88 LEU A O 1
ATOM 672 N N . VAL A 1 89 ? -19.769 9.539 17.000 1.00 97.81 89 VAL A N 1
ATOM 673 C CA . VAL A 1 89 ? -19.934 8.388 17.885 1.00 97.81 89 VAL A CA 1
ATOM 674 C C . VAL A 1 89 ? -21.122 7.561 17.400 1.00 97.81 89 VAL A C 1
ATOM 676 O O . VAL A 1 89 ? -22.193 8.095 17.112 1.00 97.81 89 VAL A O 1
ATOM 679 N N . LEU A 1 90 ? -20.935 6.247 17.337 1.00 96.94 90 LEU A N 1
ATOM 680 C CA . LEU A 1 90 ? -21.919 5.255 16.919 1.00 96.94 90 LEU A CA 1
ATOM 681 C C . LEU A 1 90 ? -22.276 4.379 18.131 1.00 96.94 90 LEU A C 1
ATOM 683 O O . LEU A 1 90 ? -21.751 3.271 18.273 1.00 96.94 90 LEU A O 1
ATOM 687 N N . PRO A 1 91 ? -23.136 4.869 19.043 1.00 95.69 91 PRO A N 1
ATOM 688 C CA . PRO A 1 91 ? -23.326 4.260 20.360 1.00 95.69 91 PRO A CA 1
ATOM 689 C C . PRO A 1 91 ? -23.881 2.831 20.298 1.00 95.69 91 PRO A C 1
ATOM 691 O O . PRO A 1 91 ? -23.492 2.004 21.113 1.00 95.69 91 PRO A O 1
ATOM 694 N N . ALA A 1 92 ? -24.725 2.525 19.308 1.00 96.25 92 ALA A N 1
ATOM 695 C CA . ALA A 1 92 ? -25.345 1.208 19.148 1.00 96.25 92 ALA A CA 1
ATOM 696 C C . ALA A 1 92 ? -24.472 0.190 18.387 1.00 96.25 92 ALA A C 1
ATOM 698 O O . ALA A 1 92 ? -24.813 -0.988 18.333 1.00 96.25 92 ALA A O 1
ATOM 699 N N . LEU A 1 93 ? -23.351 0.610 17.781 1.00 95.75 93 LEU A N 1
ATOM 700 C CA . LEU A 1 93 ? -22.561 -0.272 16.911 1.00 95.75 93 LEU A CA 1
ATOM 701 C C . LEU A 1 93 ? -21.935 -1.438 17.683 1.00 95.75 93 LEU A C 1
ATOM 703 O O . LEU A 1 93 ? -21.896 -2.556 17.176 1.00 95.75 93 LEU A O 1
ATOM 707 N N . ARG A 1 94 ? -21.449 -1.175 18.902 1.00 94.25 94 ARG A N 1
ATOM 708 C CA . ARG A 1 94 ? -20.863 -2.207 19.764 1.00 94.25 94 ARG A CA 1
ATOM 709 C C . ARG A 1 94 ? -21.896 -3.272 20.118 1.00 94.25 94 ARG A C 1
ATOM 711 O O . ARG A 1 94 ? -21.675 -4.440 19.831 1.00 94.25 94 ARG A O 1
ATOM 718 N N . GLU A 1 95 ? -23.016 -2.843 20.695 1.00 95.12 95 GLU A N 1
ATOM 719 C CA . GLU A 1 95 ? -24.102 -3.729 21.117 1.00 95.12 95 GLU A CA 1
ATOM 720 C C . GLU A 1 95 ? -24.607 -4.578 19.945 1.00 95.12 95 GLU A C 1
ATOM 722 O O . GLU A 1 95 ? -24.739 -5.794 20.065 1.00 95.12 95 GLU A O 1
ATOM 727 N N . TRP A 1 96 ? -24.797 -3.958 18.777 1.00 96.75 96 TRP A N 1
ATOM 728 C CA . TRP A 1 96 ? -25.206 -4.669 17.571 1.00 96.75 96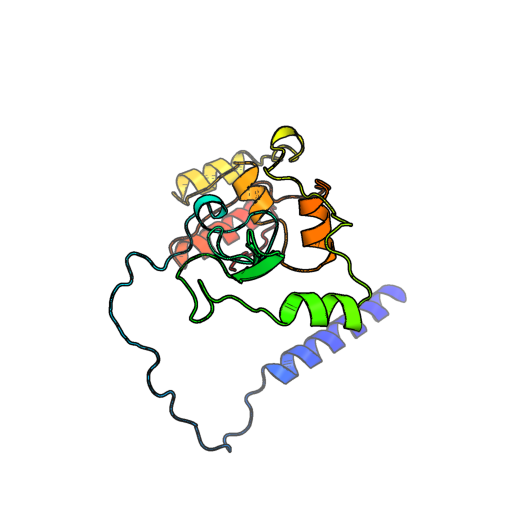 TRP A CA 1
ATOM 729 C C . TRP A 1 96 ? -24.200 -5.755 17.148 1.00 96.75 96 TRP A C 1
ATOM 731 O O . TRP A 1 96 ? -24.616 -6.859 16.796 1.00 96.75 96 TRP A O 1
ATOM 741 N N . MET A 1 97 ? -22.888 -5.484 17.210 1.00 95.62 97 MET A N 1
ATOM 742 C CA . MET A 1 97 ? -21.843 -6.475 16.897 1.00 95.62 97 MET A CA 1
ATOM 743 C C . MET A 1 97 ? -21.822 -7.636 17.902 1.00 95.62 97 MET A C 1
ATOM 745 O O . MET A 1 97 ? -21.715 -8.794 17.496 1.00 95.62 97 MET A O 1
ATOM 749 N N . GLU A 1 98 ? -21.931 -7.333 19.200 1.00 95.25 98 GLU A N 1
ATOM 750 C CA . GLU A 1 98 ? -21.955 -8.332 20.279 1.00 95.25 98 GLU A CA 1
ATOM 751 C C . GLU A 1 98 ? -23.179 -9.254 20.137 1.00 95.25 98 GLU A C 1
ATOM 753 O O . GLU A 1 98 ? -23.040 -10.475 20.174 1.00 95.25 98 GLU A O 1
ATOM 758 N N . GLN A 1 99 ? -24.365 -8.694 19.874 1.00 97.31 99 GLN A N 1
ATOM 759 C CA . GLN A 1 99 ? -25.606 -9.463 19.707 1.00 97.31 99 GLN A CA 1
ATOM 760 C C . GLN A 1 99 ? -25.652 -10.269 18.402 1.00 97.31 99 GLN A C 1
ATOM 762 O O . GLN A 1 99 ? -26.155 -11.391 18.391 1.00 97.31 99 GLN A O 1
ATOM 767 N N . THR A 1 100 ? -25.144 -9.713 17.299 1.00 98.00 100 THR A N 1
ATOM 768 C CA . THR A 1 100 ? -25.256 -10.345 15.971 1.00 98.00 100 THR A CA 1
ATOM 769 C C . THR A 1 100 ? -24.209 -11.434 15.759 1.00 98.00 100 THR A C 1
ATOM 771 O O . THR A 1 100 ? -24.510 -12.472 15.173 1.00 98.00 100 THR A O 1
ATOM 774 N N . PHE A 1 101 ? -22.974 -11.205 16.214 1.00 96.06 101 PHE A N 1
ATOM 775 C CA . PHE A 1 101 ? -21.836 -12.081 15.912 1.00 96.06 101 PHE A CA 1
ATOM 776 C C . PHE A 1 101 ? -21.258 -12.784 17.144 1.00 96.06 101 PHE A C 1
ATOM 778 O O . PHE A 1 101 ? -20.316 -13.560 16.999 1.00 96.06 101 PHE A O 1
ATOM 785 N N . GLY A 1 102 ? -21.764 -12.502 18.352 1.00 95.12 102 GLY A N 1
ATOM 786 C CA . GLY A 1 102 ? -21.146 -12.979 19.594 1.00 95.12 102 GLY A CA 1
ATOM 787 C C . GLY A 1 102 ? -19.739 -12.413 19.807 1.00 95.12 102 GLY A C 1
ATOM 788 O O . GLY A 1 102 ? -18.931 -13.010 20.516 1.00 95.12 102 GLY A O 1
ATOM 789 N N . ALA A 1 103 ? -19.416 -11.296 19.144 1.00 92.00 103 ALA A N 1
ATOM 790 C CA . ALA A 1 103 ? -18.122 -10.645 19.270 1.00 92.00 103 ALA A CA 1
ATOM 791 C C . ALA A 1 103 ? -17.940 -10.099 20.692 1.00 92.00 103 ALA A C 1
ATOM 793 O O . ALA A 1 103 ? -18.908 -9.795 21.382 1.00 92.00 103 ALA A O 1
ATOM 794 N N . SER A 1 104 ? -16.694 -9.938 21.125 1.00 90.69 104 SER A N 1
ATOM 795 C CA . SER A 1 104 ? -16.378 -9.297 22.398 1.00 90.69 104 SER A CA 1
ATOM 796 C C . SER A 1 104 ? -15.144 -8.433 22.230 1.00 90.69 104 SER A C 1
ATOM 798 O O . SER A 1 104 ? -14.147 -8.867 21.653 1.00 90.69 104 SER A O 1
ATOM 800 N N . VAL A 1 105 ? -15.216 -7.211 22.754 1.00 86.75 105 VAL A N 1
ATOM 801 C CA . VAL A 1 105 ? -14.081 -6.287 22.764 1.00 86.75 105 VAL A CA 1
ATOM 802 C C . VAL A 1 105 ? -12.948 -6.766 23.663 1.00 86.75 105 VAL A C 1
ATOM 804 O O . VAL A 1 105 ? -11.877 -6.214 23.556 1.00 86.75 105 VAL A O 1
ATOM 807 N N . GLU A 1 106 ? -13.135 -7.783 24.502 1.00 89.88 106 GLU A N 1
ATOM 808 C CA . GLU A 1 106 ? -12.047 -8.345 25.316 1.00 89.88 106 GLU A CA 1
ATOM 809 C C . GLU A 1 106 ? -11.165 -9.322 24.515 1.00 89.88 106 GLU A C 1
ATOM 811 O O . GLU A 1 106 ? -10.053 -9.651 24.925 1.00 89.88 106 GLU A O 1
ATOM 816 N N . HIS A 1 107 ? -11.644 -9.793 23.357 1.00 90.56 107 HIS A N 1
ATOM 817 C CA . HIS A 1 107 ? -10.906 -10.704 22.484 1.00 90.56 107 HIS A CA 1
ATOM 818 C C . HIS A 1 107 ? -10.329 -9.938 21.293 1.00 90.56 107 HIS A C 1
ATOM 820 O O . HIS A 1 107 ? -11.019 -9.653 20.311 1.00 90.56 107 HIS A O 1
ATOM 826 N N . HIS A 1 108 ? -9.038 -9.625 21.367 1.00 87.19 108 HIS A N 1
ATOM 827 C CA . HIS A 1 108 ? -8.329 -8.896 20.323 1.00 87.19 108 HIS A CA 1
ATOM 828 C C . HIS A 1 108 ? -7.400 -9.802 19.508 1.00 87.19 108 HIS A C 1
ATOM 830 O O . HIS A 1 108 ? -6.756 -10.703 20.036 1.00 87.19 108 HIS A O 1
ATOM 836 N N . SER A 1 109 ? -7.319 -9.525 18.204 1.00 89.88 109 SER A N 1
ATOM 837 C CA . SER A 1 109 ? -6.284 -10.045 17.307 1.00 89.88 109 SER A CA 1
ATOM 838 C C . SER A 1 109 ? -5.383 -8.883 16.908 1.00 89.88 109 SER A C 1
ATOM 840 O O . SER A 1 109 ? -5.778 -7.999 16.132 1.00 89.88 109 SER A O 1
ATOM 842 N N . ASP A 1 110 ? -4.178 -8.885 17.468 1.00 88.75 110 ASP A N 1
ATOM 843 C CA . ASP A 1 110 ? -3.167 -7.883 17.167 1.00 88.75 110 ASP A CA 1
ATOM 844 C C . ASP A 1 110 ? -2.648 -8.054 15.741 1.00 88.75 110 ASP A C 1
ATOM 846 O O . ASP A 1 110 ? -2.469 -9.163 15.246 1.00 88.75 110 ASP A O 1
ATOM 850 N N . ALA A 1 111 ? -2.411 -6.932 15.069 1.00 92.31 111 ALA A N 1
ATOM 851 C CA . ALA A 1 111 ? -1.785 -6.905 13.754 1.00 92.31 111 ALA A CA 1
ATOM 852 C C . ALA A 1 111 ? -0.369 -6.354 13.852 1.00 92.31 111 ALA A C 1
ATOM 854 O O . ALA A 1 111 ? -0.072 -5.523 14.713 1.00 92.31 111 ALA A O 1
ATOM 855 N N . ARG A 1 112 ? 0.476 -6.720 12.885 1.00 92.25 112 ARG A N 1
ATOM 856 C CA . ARG A 1 112 ? 1.735 -6.012 12.634 1.00 92.25 112 ARG A CA 1
ATOM 857 C C . ARG A 1 112 ? 1.470 -4.511 12.472 1.00 92.25 112 ARG A C 1
ATOM 859 O O . ARG A 1 112 ? 0.646 -4.102 11.654 1.00 92.25 112 ARG A O 1
ATOM 866 N N . THR A 1 113 ? 2.169 -3.695 13.258 1.00 89.19 113 THR A N 1
ATOM 867 C CA . THR A 1 113 ? 2.026 -2.230 13.273 1.00 89.19 113 THR A CA 1
ATOM 868 C C . THR A 1 113 ? 2.879 -1.548 12.205 1.00 89.19 113 THR A C 1
ATOM 870 O O . THR A 1 113 ? 2.487 -0.507 11.682 1.00 89.19 113 THR A O 1
ATOM 873 N N . SER A 1 114 ? 3.998 -2.163 11.826 1.00 90.81 114 SER A N 1
ATOM 874 C CA . SER A 1 114 ? 4.899 -1.720 10.763 1.00 90.81 114 SER A CA 1
ATOM 875 C C . SER A 1 114 ? 5.276 -2.875 9.838 1.00 90.81 114 SER A C 1
ATOM 877 O O . SER A 1 114 ? 5.143 -4.052 10.192 1.00 90.81 114 SER A O 1
ATOM 879 N N . VAL A 1 115 ? 5.756 -2.527 8.644 1.00 89.44 115 VAL A N 1
ATOM 880 C CA . VAL A 1 115 ? 6.317 -3.488 7.694 1.00 89.44 115 VAL A CA 1
ATOM 881 C C . VAL A 1 115 ? 7.619 -4.051 8.268 1.00 89.44 115 VAL A C 1
ATOM 883 O O . VAL A 1 115 ? 8.505 -3.298 8.669 1.00 89.44 115 VAL A O 1
ATOM 886 N N . ASN A 1 116 ? 7.755 -5.379 8.288 1.00 91.25 116 ASN A N 1
ATOM 887 C CA . ASN A 1 116 ? 9.047 -6.015 8.532 1.00 91.25 116 ASN A CA 1
ATOM 888 C C . ASN A 1 116 ? 9.840 -6.047 7.219 1.00 91.25 116 ASN A C 1
ATOM 890 O O . ASN A 1 116 ? 9.712 -6.990 6.440 1.00 91.25 116 ASN A O 1
ATOM 894 N N . VAL A 1 117 ? 10.631 -5.003 6.972 1.00 91.75 117 VAL A N 1
ATOM 895 C CA . VAL A 1 117 ? 11.406 -4.848 5.730 1.00 91.75 117 VAL A CA 1
ATOM 896 C C . VAL A 1 117 ? 12.406 -5.983 5.504 1.00 91.75 117 VAL A C 1
ATOM 898 O O . VAL A 1 117 ? 12.645 -6.354 4.361 1.00 91.75 117 VAL A O 1
ATOM 901 N N . GLU A 1 118 ? 12.929 -6.589 6.573 1.00 91.06 118 GLU A N 1
ATOM 902 C CA . GLU A 1 118 ? 13.879 -7.708 6.499 1.00 91.06 118 GLU A CA 1
ATOM 903 C C . GLU A 1 118 ? 13.218 -9.004 6.014 1.00 91.06 118 GLU A C 1
ATOM 905 O O . GLU A 1 118 ? 13.881 -9.871 5.449 1.00 91.06 118 GLU A O 1
ATOM 910 N N . ALA A 1 119 ? 11.904 -9.139 6.215 1.00 91.56 119 ALA A N 1
ATOM 911 C CA . ALA A 1 119 ? 11.134 -10.282 5.733 1.00 91.56 119 ALA A CA 1
ATOM 912 C C . ALA A 1 119 ? 10.690 -10.134 4.270 1.00 91.56 119 ALA A C 1
ATOM 914 O O . ALA A 1 119 ? 10.189 -11.098 3.691 1.00 91.56 119 ALA A O 1
ATOM 915 N N . VAL A 1 120 ? 10.843 -8.950 3.663 1.00 95.25 120 VAL A N 1
ATOM 916 C CA . VAL A 1 120 ? 10.533 -8.745 2.245 1.00 95.25 120 VAL A CA 1
ATOM 917 C C . VAL A 1 120 ? 11.670 -9.348 1.412 1.00 95.25 120 VAL A C 1
ATOM 919 O O . VAL A 1 120 ? 12.814 -8.916 1.562 1.00 95.25 120 VAL A O 1
ATOM 922 N N . PRO A 1 121 ? 11.400 -10.307 0.504 1.00 94.94 121 PRO A N 1
ATOM 923 C CA . PRO A 1 121 ? 12.453 -10.892 -0.320 1.00 94.94 121 PRO A CA 1
ATOM 924 C C . PRO A 1 121 ? 13.217 -9.818 -1.109 1.00 94.94 121 PRO A C 1
ATOM 926 O O . PRO A 1 121 ? 12.586 -8.887 -1.629 1.00 94.94 121 PRO A O 1
ATOM 929 N N . PRO A 1 122 ? 14.550 -9.920 -1.243 1.00 95.75 122 PRO A N 1
ATOM 930 C CA . PRO A 1 122 ? 15.320 -8.969 -2.037 1.00 95.75 122 PRO A CA 1
ATOM 931 C C . PRO A 1 122 ? 14.883 -9.012 -3.512 1.00 95.75 122 PRO A C 1
ATOM 933 O O . PRO A 1 122 ? 14.427 -10.057 -3.985 1.00 95.75 122 PRO A O 1
ATOM 936 N N . PRO A 1 123 ? 14.991 -7.895 -4.248 1.00 96.94 123 PRO A N 1
ATOM 937 C CA . PRO A 1 123 ? 14.611 -7.855 -5.654 1.00 96.94 123 PRO A CA 1
ATOM 938 C C . PRO A 1 123 ? 15.564 -8.702 -6.506 1.00 96.94 123 PRO A C 1
ATOM 940 O O . PRO A 1 123 ? 16.787 -8.616 -6.370 1.00 96.94 123 PRO A O 1
ATOM 943 N N . VAL A 1 124 ? 15.017 -9.501 -7.424 1.00 96.38 124 VAL A N 1
ATOM 944 C CA . VAL A 1 124 ? 15.815 -10.201 -8.442 1.00 96.38 124 VAL A CA 1
ATOM 945 C C . VAL A 1 124 ? 16.054 -9.252 -9.615 1.00 96.38 124 VAL A C 1
ATOM 947 O O . VAL A 1 124 ? 15.150 -8.978 -10.404 1.00 96.38 124 VAL A O 1
ATOM 950 N N . ARG A 1 125 ? 17.279 -8.727 -9.733 1.00 94.56 125 ARG A N 1
ATOM 951 C CA . ARG A 1 125 ? 17.600 -7.663 -10.696 1.00 94.56 125 ARG A CA 1
ATOM 952 C C . ARG A 1 125 ? 17.991 -8.199 -12.071 1.00 94.56 125 ARG A C 1
ATOM 954 O O . ARG A 1 125 ? 18.892 -9.025 -12.202 1.00 94.56 125 ARG A O 1
ATOM 961 N N . ASN A 1 126 ? 17.386 -7.627 -13.112 1.00 96.81 126 ASN A N 1
ATOM 962 C CA . ASN A 1 126 ? 17.914 -7.658 -14.474 1.00 96.81 126 ASN A CA 1
ATOM 963 C C . ASN A 1 126 ? 18.629 -6.326 -14.751 1.00 96.81 126 ASN A C 1
ATOM 965 O O . ASN A 1 126 ? 17.999 -5.324 -15.087 1.00 96.81 126 ASN A O 1
ATOM 969 N N . GLU A 1 127 ? 19.955 -6.318 -14.612 1.00 97.38 127 GLU A N 1
ATOM 970 C CA . GLU A 1 127 ? 20.775 -5.104 -14.734 1.00 97.38 127 GLU A CA 1
ATOM 971 C C . GLU A 1 127 ? 20.659 -4.423 -16.110 1.00 97.38 127 GLU A C 1
ATOM 973 O O . GLU A 1 127 ? 20.793 -3.205 -16.214 1.00 97.38 127 GLU A O 1
ATOM 978 N N . ALA A 1 128 ? 20.408 -5.177 -17.186 1.00 97.69 128 ALA A N 1
ATOM 979 C CA . ALA A 1 128 ? 20.241 -4.594 -18.515 1.00 97.69 128 ALA A CA 1
ATOM 980 C C . ALA A 1 128 ? 18.910 -3.836 -18.638 1.00 97.69 128 ALA A C 1
ATOM 982 O O . ALA A 1 128 ? 18.901 -2.700 -19.111 1.00 97.69 128 ALA A O 1
ATOM 983 N N . PHE A 1 129 ? 17.824 -4.422 -18.130 1.00 97.69 129 PHE A N 1
ATOM 984 C CA . PHE A 1 129 ? 16.509 -3.783 -18.077 1.00 97.69 129 PHE A CA 1
ATOM 985 C C . PHE A 1 129 ? 16.516 -2.519 -17.209 1.00 97.69 129 PHE A C 1
ATOM 987 O O . PHE A 1 129 ? 16.039 -1.471 -17.642 1.00 97.69 129 PHE A O 1
ATOM 994 N N . VAL A 1 130 ? 17.118 -2.589 -16.014 1.00 97.25 130 VAL A N 1
ATOM 995 C CA . VAL A 1 130 ? 17.209 -1.446 -15.088 1.00 97.25 130 VAL A CA 1
ATOM 996 C C . VAL A 1 130 ? 17.973 -0.283 -15.726 1.00 97.25 130 VAL A C 1
ATOM 998 O O . VAL A 1 130 ? 17.490 0.848 -15.705 1.00 97.25 130 VAL A O 1
ATOM 1001 N N . ARG A 1 131 ? 19.122 -0.543 -16.367 1.00 97.75 131 ARG A N 1
ATOM 1002 C CA . ARG A 1 131 ? 19.873 0.504 -17.084 1.00 97.75 131 ARG A CA 1
ATOM 1003 C C . ARG A 1 131 ? 19.072 1.130 -18.223 1.00 97.75 131 ARG A C 1
ATOM 1005 O O . ARG A 1 131 ? 19.165 2.336 -18.442 1.00 97.75 131 ARG A O 1
ATOM 1012 N N . ASP A 1 132 ? 18.309 0.339 -18.971 1.00 97.69 132 ASP A N 1
ATOM 1013 C CA . ASP A 1 132 ? 17.510 0.856 -20.085 1.00 97.69 132 ASP A CA 1
ATOM 1014 C C . ASP A 1 132 ? 16.333 1.711 -19.607 1.00 97.69 132 ASP A C 1
ATOM 1016 O O . ASP A 1 132 ? 16.078 2.764 -20.195 1.00 97.69 132 ASP A O 1
ATOM 1020 N N . LEU A 1 133 ? 15.680 1.325 -18.507 1.00 96.69 133 LEU A N 1
ATOM 1021 C CA . LEU A 1 133 ? 14.665 2.153 -17.854 1.00 96.69 133 LEU A CA 1
ATOM 1022 C C . LEU A 1 133 ? 15.251 3.461 -17.306 1.00 96.69 133 LEU A C 1
ATOM 1024 O O . LEU A 1 133 ? 14.642 4.517 -17.467 1.00 96.69 133 LEU A O 1
ATOM 1028 N N . GLN A 1 134 ? 16.447 3.417 -16.705 1.00 95.94 134 GLN A N 1
ATOM 1029 C CA . GLN A 1 134 ? 17.138 4.616 -16.214 1.00 95.94 134 GLN A CA 1
ATOM 1030 C C . GLN A 1 134 ? 17.447 5.584 -17.361 1.00 95.94 134 GLN A C 1
ATOM 1032 O O . GLN A 1 134 ? 17.238 6.787 -17.229 1.00 95.94 134 GLN A O 1
ATOM 1037 N N . ARG A 1 135 ? 17.891 5.062 -18.513 1.00 96.94 135 ARG A N 1
ATOM 1038 C CA . ARG A 1 135 ? 18.113 5.862 -19.729 1.00 96.94 135 ARG A CA 1
ATOM 1039 C C . ARG A 1 135 ? 16.827 6.452 -20.299 1.00 96.94 135 ARG A C 1
ATOM 1041 O O . ARG A 1 135 ? 16.873 7.537 -20.866 1.00 96.94 135 ARG A O 1
ATOM 1048 N N . ALA A 1 136 ? 15.703 5.760 -20.139 1.00 94.19 136 ALA A N 1
ATOM 1049 C CA . ALA A 1 136 ? 14.383 6.269 -20.499 1.00 94.19 136 ALA A CA 1
ATOM 1050 C C . ALA A 1 136 ? 13.833 7.302 -19.494 1.00 94.19 136 ALA A C 1
ATOM 1052 O O . ALA A 1 136 ? 12.742 7.812 -19.709 1.00 94.19 136 ALA A O 1
ATOM 1053 N N . ALA A 1 137 ? 14.569 7.616 -18.418 1.00 95.19 137 ALA A N 1
ATOM 1054 C CA . ALA A 1 137 ? 14.177 8.562 -17.373 1.00 95.19 137 ALA A CA 1
ATOM 1055 C C . ALA A 1 137 ? 12.826 8.242 -16.696 1.00 95.19 137 ALA A C 1
ATOM 1057 O O . ALA A 1 137 ? 12.170 9.134 -16.161 1.00 95.19 137 ALA A O 1
ATOM 1058 N N . VAL A 1 138 ? 12.431 6.963 -16.672 1.00 93.00 138 VAL A N 1
ATOM 1059 C CA . VAL A 1 138 ? 11.214 6.508 -15.986 1.00 93.00 138 VAL A CA 1
ATOM 1060 C C . VAL A 1 138 ? 11.502 6.378 -14.483 1.00 93.00 138 VAL A C 1
ATOM 1062 O O . VAL A 1 138 ? 12.410 5.624 -14.113 1.00 93.00 138 VAL A O 1
ATOM 1065 N N . PRO A 1 139 ? 10.747 7.056 -13.594 1.00 95.75 139 PRO A N 1
ATOM 1066 C CA . PRO A 1 139 ? 10.901 6.895 -12.151 1.00 95.75 139 PRO A CA 1
ATOM 1067 C C . PRO A 1 139 ? 10.693 5.441 -11.722 1.00 95.75 139 PRO A C 1
ATOM 1069 O O . PRO A 1 139 ? 9.744 4.787 -12.162 1.00 95.75 139 PRO A O 1
ATOM 1072 N N . MET A 1 140 ? 11.559 4.946 -10.835 1.00 96.75 140 MET A N 1
ATOM 1073 C CA . MET A 1 140 ? 11.523 3.564 -10.360 1.00 96.75 140 MET A CA 1
ATOM 1074 C C . MET A 1 140 ? 11.972 3.430 -8.903 1.00 96.75 140 MET A C 1
ATOM 1076 O O . MET A 1 140 ? 12.689 4.289 -8.394 1.00 96.75 140 MET A O 1
ATOM 1080 N N . SER A 1 141 ? 11.552 2.353 -8.240 1.00 97.81 141 SER A N 1
ATOM 1081 C CA . SER A 1 141 ? 11.904 2.049 -6.852 1.00 97.81 141 SER A CA 1
ATOM 1082 C C . SER A 1 141 ? 12.055 0.550 -6.640 1.00 97.81 141 SER A C 1
ATOM 1084 O O . SER A 1 141 ? 11.248 -0.252 -7.117 1.00 97.81 141 SER A O 1
ATOM 1086 N N . GLU A 1 142 ? 13.087 0.195 -5.883 1.00 97.38 142 GLU A N 1
ATOM 1087 C CA . GLU A 1 142 ? 13.331 -1.153 -5.361 1.00 97.38 142 GLU A CA 1
ATOM 1088 C C . GLU A 1 142 ? 13.102 -1.214 -3.841 1.00 97.38 142 GLU A C 1
ATOM 1090 O O . GLU A 1 142 ? 13.419 -2.220 -3.203 1.00 97.38 142 GLU A O 1
ATOM 1095 N N . ASP A 1 143 ? 12.549 -0.144 -3.256 1.00 97.44 143 ASP A N 1
ATOM 1096 C CA . ASP A 1 143 ? 12.245 -0.056 -1.831 1.00 97.44 143 ASP A CA 1
ATOM 1097 C C . ASP A 1 143 ? 11.269 -1.179 -1.416 1.00 97.44 143 ASP A C 1
ATOM 1099 O O . ASP A 1 143 ? 10.267 -1.426 -2.104 1.00 97.44 143 ASP A O 1
ATOM 1103 N N . PRO A 1 144 ? 11.549 -1.903 -0.316 1.00 96.69 144 PRO A N 1
ATOM 1104 C CA . PRO A 1 144 ? 10.742 -3.046 0.099 1.00 96.69 144 PRO A CA 1
ATOM 1105 C C . PRO A 1 144 ? 9.293 -2.670 0.423 1.00 96.69 144 PRO A C 1
ATOM 1107 O O . PRO A 1 144 ? 8.398 -3.477 0.169 1.00 96.69 144 PRO A O 1
ATOM 1110 N N . GLU A 1 145 ? 9.032 -1.468 0.939 1.00 96.06 145 GLU A N 1
ATOM 1111 C CA . GLU A 1 145 ? 7.672 -1.020 1.232 1.00 96.06 145 GLU A CA 1
ATOM 1112 C C . GLU A 1 145 ? 6.915 -0.683 -0.054 1.00 96.06 145 GLU A C 1
ATOM 1114 O O . GLU A 1 145 ? 5.768 -1.102 -0.207 1.00 96.06 145 GLU A O 1
ATOM 1119 N N . ASP A 1 146 ? 7.554 0.000 -1.011 1.00 97.69 146 ASP A N 1
ATOM 1120 C CA . ASP A 1 146 ? 6.933 0.318 -2.306 1.00 97.69 146 ASP A CA 1
ATOM 1121 C C . ASP A 1 146 ? 6.539 -0.945 -3.081 1.00 97.69 146 ASP A C 1
ATOM 1123 O O . ASP A 1 146 ? 5.472 -0.982 -3.712 1.00 97.69 146 ASP A O 1
ATOM 1127 N N . ARG A 1 147 ? 7.401 -1.970 -3.023 1.00 98.00 147 ARG A N 1
ATOM 1128 C CA . ARG A 1 147 ? 7.187 -3.295 -3.617 1.00 98.00 147 ARG A CA 1
ATOM 1129 C C . ARG A 1 147 ? 6.068 -4.042 -2.900 1.00 98.00 147 ARG A C 1
ATOM 1131 O O . ARG A 1 147 ? 5.148 -4.524 -3.557 1.00 98.00 147 ARG A O 1
ATOM 1138 N N . LEU A 1 148 ? 6.112 -4.104 -1.568 1.00 96.94 148 LEU A N 1
ATOM 1139 C CA . LEU A 1 148 ? 5.099 -4.796 -0.771 1.00 96.94 148 LEU A CA 1
ATOM 1140 C C . LEU A 1 148 ? 3.708 -4.177 -0.950 1.00 96.94 148 LEU A C 1
ATOM 1142 O O . LEU A 1 148 ? 2.748 -4.913 -1.156 1.00 96.94 148 LEU A O 1
ATOM 1146 N N . PHE A 1 149 ? 3.599 -2.846 -0.947 1.00 97.25 149 PHE A N 1
ATOM 1147 C CA . PHE A 1 149 ? 2.320 -2.142 -1.102 1.00 97.25 149 PHE A CA 1
ATOM 1148 C C . PHE A 1 149 ? 1.608 -2.503 -2.419 1.00 97.25 149 P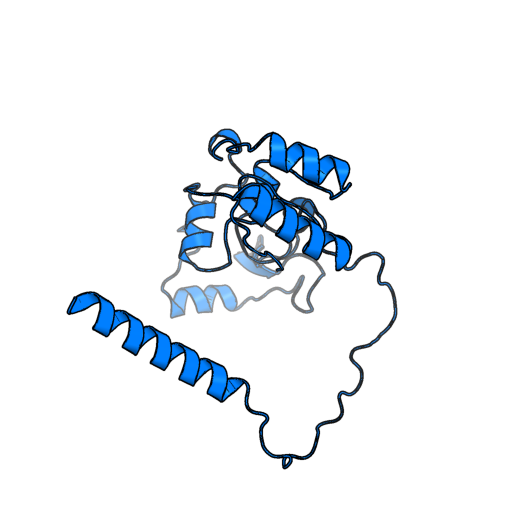HE A C 1
ATOM 1150 O O . PHE A 1 149 ? 0.388 -2.422 -2.520 1.00 97.25 149 PHE A O 1
ATOM 1157 N N . ARG A 1 150 ? 2.367 -2.899 -3.448 1.00 97.69 150 ARG A N 1
ATOM 1158 C CA . ARG A 1 150 ? 1.860 -3.259 -4.784 1.00 97.69 150 ARG A CA 1
ATOM 1159 C C . ARG A 1 150 ? 1.818 -4.770 -5.026 1.00 97.69 150 ARG A C 1
ATOM 1161 O O . ARG A 1 150 ? 1.616 -5.202 -6.158 1.00 97.69 150 ARG A O 1
ATOM 1168 N N . ALA A 1 151 ? 2.018 -5.573 -3.983 1.00 97.19 151 ALA A N 1
ATOM 1169 C CA . ALA A 1 151 ? 2.022 -7.032 -4.056 1.00 97.19 151 ALA A CA 1
ATOM 1170 C C . ALA A 1 151 ? 0.653 -7.672 -3.764 1.00 97.19 151 ALA A C 1
ATOM 1172 O O . ALA A 1 151 ? 0.539 -8.894 -3.808 1.00 97.19 151 ALA A O 1
ATOM 1173 N N . HIS A 1 152 ? -0.369 -6.876 -3.438 1.00 97.00 152 HIS A N 1
ATOM 1174 C CA . HIS A 1 152 ? -1.664 -7.377 -2.987 1.00 97.00 152 HIS A CA 1
ATOM 1175 C C . HIS A 1 152 ? -2.829 -6.468 -3.396 1.00 97.00 152 HIS A C 1
ATOM 1177 O O . HIS A 1 152 ? -2.653 -5.283 -3.671 1.00 97.00 152 HIS A O 1
ATOM 1183 N N . GLY A 1 153 ? -4.036 -7.026 -3.394 1.00 96.50 153 GLY A N 1
ATOM 1184 C CA . GLY A 1 153 ? -5.297 -6.298 -3.419 1.00 96.50 153 GLY A CA 1
ATOM 1185 C C . GLY A 1 153 ? -5.916 -6.147 -2.026 1.00 96.50 153 GLY A C 1
ATOM 1186 O O . GLY A 1 153 ? -5.237 -5.920 -1.023 1.00 96.50 153 GLY A O 1
ATOM 1187 N N . HIS A 1 154 ? -7.244 -6.253 -1.970 1.00 97.75 154 HIS A N 1
ATOM 1188 C CA . HIS A 1 154 ? -8.032 -6.139 -0.740 1.00 97.75 154 HIS A CA 1
ATOM 1189 C C . HIS A 1 154 ? -8.874 -7.391 -0.448 1.00 97.75 154 HIS A C 1
ATOM 1191 O O . HIS A 1 154 ? -9.895 -7.309 0.238 1.00 97.75 154 HIS A O 1
ATOM 1197 N N . CYS A 1 155 ? -8.472 -8.564 -0.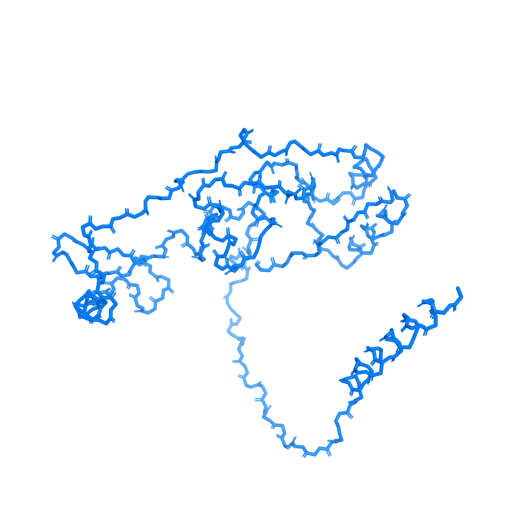944 1.00 97.81 155 CYS A N 1
ATOM 1198 C CA . CYS A 1 155 ? -9.108 -9.813 -0.537 1.00 97.81 155 CYS A CA 1
ATOM 1199 C C . CYS A 1 155 ? -8.796 -10.111 0.935 1.00 97.81 155 CYS A C 1
ATOM 1201 O O . CYS A 1 155 ? -7.718 -9.794 1.438 1.00 97.81 155 CYS A O 1
ATOM 1203 N N . LEU A 1 156 ? -9.716 -10.792 1.625 1.00 97.44 156 LEU A N 1
ATOM 1204 C CA . LEU A 1 156 ? -9.549 -11.140 3.042 1.00 97.44 156 LEU A CA 1
ATOM 1205 C C . LEU A 1 156 ? -8.225 -11.872 3.314 1.00 97.44 156 LEU A C 1
ATOM 1207 O O . LEU A 1 156 ? -7.533 -11.540 4.271 1.00 97.44 156 LEU A O 1
ATOM 1211 N N . HIS A 1 157 ? -7.868 -12.835 2.460 1.00 96.94 157 HIS A N 1
ATOM 1212 C CA . HIS A 1 157 ? -6.630 -13.606 2.590 1.00 96.94 157 HIS A CA 1
ATOM 1213 C C . HIS A 1 157 ? -5.380 -12.718 2.532 1.00 96.94 157 HIS A C 1
ATOM 1215 O O . HIS A 1 157 ? -4.481 -12.875 3.351 1.00 96.94 157 HIS A O 1
ATOM 1221 N N . GLU A 1 158 ? -5.356 -11.755 1.612 1.00 96.62 158 GLU A N 1
ATOM 1222 C CA . GLU A 1 158 ? -4.234 -10.834 1.424 1.00 96.62 158 GLU A CA 1
ATOM 1223 C C . GLU A 1 158 ? -4.070 -9.915 2.639 1.00 96.62 158 GLU A C 1
ATOM 1225 O O . GLU A 1 158 ? -2.984 -9.800 3.200 1.00 96.62 158 GLU A O 1
ATOM 1230 N N . ILE A 1 159 ? -5.171 -9.322 3.112 1.00 96.94 159 ILE A N 1
ATOM 1231 C CA . ILE A 1 159 ? -5.150 -8.459 4.299 1.00 96.94 159 ILE A CA 1
ATOM 1232 C C . ILE A 1 159 ? -4.737 -9.245 5.545 1.00 96.94 159 ILE A C 1
ATOM 1234 O O . ILE A 1 159 ? -3.981 -8.740 6.375 1.00 96.94 159 ILE A O 1
ATOM 1238 N N . PHE A 1 160 ? -5.192 -10.491 5.675 1.00 95.81 160 PHE A N 1
ATOM 1239 C CA . PHE A 1 160 ? -4.777 -11.360 6.769 1.00 95.81 160 PHE A CA 1
ATOM 1240 C C . PHE A 1 160 ? -3.278 -11.684 6.695 1.00 95.81 160 PHE A C 1
ATOM 1242 O O . PHE A 1 160 ? -2.580 -11.581 7.700 1.00 95.81 160 PHE A O 1
ATOM 1249 N N . ALA A 1 161 ? -2.756 -11.994 5.505 1.00 94.81 161 ALA A N 1
ATOM 1250 C CA . ALA A 1 161 ? -1.334 -12.250 5.295 1.00 94.81 161 ALA A CA 1
ATOM 1251 C C . ALA A 1 161 ? -0.463 -11.046 5.700 1.00 94.81 161 ALA A C 1
ATOM 1253 O O . ALA A 1 161 ? 0.511 -11.221 6.432 1.00 94.81 161 ALA A O 1
ATOM 1254 N N . LEU A 1 162 ? -0.860 -9.820 5.334 1.00 95.12 162 LEU A N 1
ATOM 1255 C CA . LEU A 1 162 ? -0.172 -8.590 5.753 1.00 95.12 162 LEU A CA 1
ATOM 1256 C C . LEU A 1 162 ? -0.186 -8.405 7.273 1.00 95.12 162 LEU A C 1
ATOM 1258 O O . LEU A 1 162 ? 0.843 -8.099 7.875 1.00 95.12 162 LEU A O 1
ATOM 1262 N N . ARG A 1 163 ? -1.350 -8.608 7.903 1.00 95.56 163 ARG A N 1
ATOM 1263 C CA . ARG A 1 163 ? -1.526 -8.443 9.354 1.00 95.56 163 ARG A CA 1
ATOM 1264 C C . ARG A 1 163 ? -0.705 -9.440 10.166 1.00 95.56 163 ARG A C 1
ATOM 1266 O O . ARG A 1 163 ? -0.204 -9.054 11.217 1.00 95.56 163 ARG A O 1
ATOM 1273 N N . GLU A 1 164 ? -0.533 -10.662 9.668 1.00 93.81 164 GLU A N 1
ATOM 1274 C CA . GLU A 1 164 ? 0.249 -11.727 10.313 1.00 93.81 164 GLU A CA 1
ATOM 1275 C C . GLU A 1 164 ? 1.737 -11.722 9.909 1.00 93.81 164 GLU A C 1
ATOM 1277 O O . GLU A 1 164 ? 2.563 -12.394 10.530 1.00 93.81 164 GLU A O 1
ATOM 1282 N N . GLY A 1 165 ? 2.114 -10.943 8.889 1.00 89.38 165 GLY A N 1
ATOM 1283 C CA . GLY A 1 165 ? 3.485 -10.866 8.375 1.00 89.38 165 GLY A CA 1
ATOM 1284 C C . GLY A 1 165 ? 3.890 -12.044 7.482 1.00 89.38 165 GLY A C 1
ATOM 1285 O O . GLY A 1 165 ? 5.066 -12.398 7.438 1.00 89.38 165 GLY A O 1
ATOM 1286 N N . ARG A 1 166 ? 2.934 -12.670 6.788 1.00 88.44 166 ARG A N 1
ATOM 1287 C CA . ARG A 1 166 ? 3.190 -13.725 5.797 1.00 88.44 166 ARG A CA 1
ATOM 1288 C C . ARG A 1 166 ? 3.377 -13.094 4.424 1.00 88.44 166 ARG A C 1
ATOM 1290 O O . ARG A 1 166 ? 2.406 -12.683 3.797 1.00 88.44 166 ARG A O 1
ATOM 1297 N N . LEU A 1 167 ? 4.626 -13.005 3.984 1.00 85.00 167 LEU A N 1
ATOM 1298 C CA . LEU A 1 167 ? 5.005 -12.411 2.707 1.00 85.00 167 LEU A CA 1
ATOM 1299 C C . LEU A 1 167 ? 5.593 -13.496 1.806 1.00 85.00 167 LEU A C 1
ATOM 1301 O O . LEU A 1 167 ? 6.497 -14.218 2.218 1.00 85.00 167 LEU A O 1
ATOM 1305 N N . GLU A 1 168 ? 5.073 -13.611 0.588 1.00 84.50 168 GLU A N 1
ATOM 1306 C CA . GLU A 1 168 ? 5.582 -14.544 -0.418 1.00 84.50 168 GLU A CA 1
ATOM 1307 C C . GLU A 1 168 ? 6.242 -13.761 -1.561 1.00 84.50 168 GLU A C 1
ATOM 1309 O O . GLU A 1 168 ? 7.254 -13.088 -1.369 1.00 84.50 168 GLU A O 1
ATOM 1314 N N . ARG A 1 169 ? 5.669 -13.815 -2.766 1.00 94.12 169 ARG A N 1
ATOM 1315 C CA . ARG A 1 169 ? 6.174 -13.104 -3.936 1.00 94.12 169 ARG A CA 1
ATOM 1316 C C . ARG A 1 169 ? 5.696 -11.653 -3.922 1.00 94.12 169 ARG A C 1
ATOM 1318 O O . ARG A 1 169 ? 4.504 -11.389 -4.018 1.00 94.12 169 ARG A O 1
ATOM 1325 N N . VAL A 1 170 ? 6.641 -10.720 -3.902 1.00 97.06 170 VAL A N 1
ATOM 1326 C CA . VAL A 1 170 ? 6.404 -9.286 -4.145 1.00 97.06 170 VAL A CA 1
ATOM 1327 C C . VAL A 1 170 ? 7.063 -8.872 -5.463 1.00 97.06 170 VAL A C 1
ATOM 1329 O O . VAL A 1 170 ? 8.034 -9.530 -5.839 1.00 97.06 170 VAL A O 1
ATOM 1332 N N . PRO A 1 171 ? 6.605 -7.820 -6.170 1.00 98.19 171 PRO A N 1
ATOM 1333 C CA . PRO A 1 171 ? 7.295 -7.279 -7.347 1.00 98.19 171 PRO A CA 1
ATOM 1334 C C . PRO A 1 171 ? 8.779 -7.000 -7.080 1.00 98.19 171 PRO A C 1
ATOM 1336 O O . PRO A 1 171 ? 9.145 -6.641 -5.966 1.00 98.19 171 PRO A O 1
ATOM 1339 N N . ASP A 1 172 ? 9.646 -7.141 -8.081 1.00 98.38 172 ASP A N 1
ATOM 1340 C CA . ASP A 1 172 ? 11.084 -6.842 -7.936 1.00 98.38 172 ASP A CA 1
ATOM 1341 C C . ASP A 1 172 ? 11.390 -5.348 -8.104 1.00 98.38 172 ASP A C 1
ATOM 1343 O O . ASP A 1 172 ? 12.265 -4.815 -7.433 1.00 98.38 172 ASP A O 1
ATOM 1347 N N . LEU A 1 173 ? 10.634 -4.665 -8.963 1.00 98.38 173 LEU A N 1
ATOM 1348 C CA . LEU A 1 173 ? 10.807 -3.256 -9.298 1.00 98.38 173 LEU A CA 1
ATOM 1349 C C . LEU A 1 173 ? 9.432 -2.605 -9.457 1.00 98.38 173 LEU A C 1
ATOM 1351 O O . LEU A 1 173 ? 8.530 -3.189 -10.061 1.00 98.38 173 LEU A O 1
ATOM 1355 N N . VAL A 1 174 ? 9.283 -1.388 -8.946 1.00 98.44 174 VAL A N 1
ATOM 1356 C CA . VAL A 1 174 ? 8.117 -0.530 -9.185 1.00 98.44 174 VAL A CA 1
ATOM 1357 C C . VAL A 1 174 ? 8.525 0.584 -10.140 1.00 98.44 174 VAL A C 1
ATOM 1359 O O . VAL A 1 174 ? 9.595 1.159 -9.973 1.00 98.44 174 VAL A O 1
ATOM 1362 N N . VAL A 1 175 ? 7.682 0.898 -11.125 1.00 98.06 175 VAL A N 1
ATOM 1363 C CA . VAL A 1 175 ? 7.890 2.000 -12.079 1.00 98.06 175 VAL A CA 1
ATOM 1364 C C . VAL A 1 175 ? 6.655 2.896 -12.139 1.00 98.06 175 VAL A C 1
ATOM 1366 O O . VAL A 1 175 ? 5.531 2.410 -11.998 1.00 98.06 175 VAL A O 1
ATOM 1369 N N . TRP A 1 176 ? 6.855 4.195 -12.364 1.00 97.81 176 TRP A N 1
ATOM 1370 C CA . TRP A 1 176 ? 5.777 5.186 -12.464 1.00 97.81 176 TRP A CA 1
ATOM 1371 C C . TRP A 1 176 ? 5.827 5.913 -13.812 1.00 97.81 176 TRP A C 1
ATOM 1373 O O . TRP A 1 176 ? 6.445 6.974 -13.900 1.00 97.81 176 TRP A O 1
ATOM 1383 N N . PRO A 1 177 ? 5.200 5.366 -14.870 1.00 97.44 177 PRO A N 1
ATOM 1384 C CA . PRO A 1 177 ? 5.084 6.075 -16.141 1.00 97.44 177 PRO A CA 1
ATOM 1385 C C . PRO A 1 177 ? 4.277 7.369 -15.961 1.00 97.44 177 PRO A C 1
ATOM 1387 O O . PRO A 1 177 ? 3.228 7.360 -15.315 1.00 97.44 177 PRO A O 1
ATOM 1390 N N . GLY A 1 178 ? 4.759 8.471 -16.537 1.00 95.44 178 GLY A N 1
ATOM 1391 C CA . GLY A 1 178 ? 4.087 9.774 -16.519 1.00 95.44 178 GLY A CA 1
ATOM 1392 C C . GLY A 1 178 ? 3.286 10.068 -17.791 1.00 95.44 178 GLY A C 1
ATOM 1393 O O . GLY A 1 178 ? 2.523 11.031 -17.826 1.00 95.44 178 GLY A O 1
ATOM 1394 N N . SER A 1 179 ? 3.450 9.247 -18.830 1.00 96.50 179 SER A N 1
ATOM 1395 C CA . SER A 1 179 ? 2.855 9.441 -20.154 1.00 96.50 179 SER A CA 1
ATOM 1396 C C . SER A 1 179 ? 2.492 8.117 -20.837 1.00 96.50 179 SER A C 1
ATOM 1398 O O . SER A 1 179 ? 2.852 7.031 -20.376 1.00 96.50 179 SER A O 1
ATOM 1400 N N . HIS A 1 180 ? 1.770 8.201 -21.958 1.00 98.00 180 HIS A N 1
ATOM 1401 C CA . HIS A 1 180 ? 1.493 7.043 -22.810 1.00 98.00 180 HIS A CA 1
ATOM 1402 C C . HIS A 1 180 ? 2.791 6.466 -23.390 1.00 98.00 180 HIS A C 1
ATOM 1404 O O . HIS A 1 180 ? 2.986 5.251 -23.409 1.00 98.00 180 HIS A O 1
ATOM 1410 N N . GLU A 1 181 ? 3.689 7.349 -23.812 1.00 98.06 181 GLU A N 1
ATOM 1411 C CA . GLU A 1 181 ? 4.983 7.040 -24.403 1.00 98.06 181 GLU A CA 1
ATOM 1412 C C . GLU A 1 181 ? 5.870 6.268 -23.418 1.00 98.06 181 GLU A C 1
ATOM 1414 O O . GLU A 1 181 ? 6.500 5.286 -23.811 1.00 98.06 181 GLU A O 1
ATOM 1419 N N . ASP A 1 182 ? 5.845 6.626 -22.128 1.00 97.94 182 ASP A N 1
ATOM 1420 C CA . ASP A 1 182 ? 6.547 5.868 -21.085 1.00 97.94 182 ASP A CA 1
ATOM 1421 C C . ASP A 1 182 ? 6.020 4.434 -20.987 1.00 97.94 182 ASP A C 1
ATOM 1423 O O . ASP A 1 182 ? 6.804 3.490 -20.904 1.00 97.94 182 ASP A O 1
ATOM 1427 N N . VAL A 1 183 ? 4.695 4.243 -21.021 1.00 98.50 183 VAL A N 1
ATOM 1428 C CA . VAL A 1 183 ? 4.085 2.903 -20.966 1.00 98.50 183 VAL A CA 1
ATOM 1429 C C . VAL A 1 183 ? 4.501 2.073 -22.177 1.00 98.50 183 VAL A C 1
ATOM 1431 O O . VAL A 1 183 ? 4.907 0.922 -22.008 1.00 98.50 183 VAL A O 1
ATOM 1434 N N . VAL A 1 184 ? 4.442 2.650 -23.382 1.00 98.38 184 VAL A N 1
ATOM 1435 C CA . VAL A 1 184 ? 4.909 1.990 -24.613 1.00 98.38 184 VAL A CA 1
ATOM 1436 C C . VAL A 1 184 ? 6.368 1.570 -24.451 1.00 98.38 184 VAL A C 1
ATOM 1438 O O . VAL A 1 184 ? 6.700 0.401 -24.652 1.00 98.38 184 VAL A O 1
ATOM 1441 N N . ARG A 1 185 ? 7.223 2.486 -23.986 1.00 98.12 185 ARG A N 1
ATOM 1442 C CA . ARG A 1 185 ? 8.651 2.231 -23.799 1.00 98.12 185 ARG A CA 1
ATOM 1443 C C . ARG A 1 185 ? 8.931 1.132 -22.773 1.00 98.12 185 ARG A C 1
ATOM 1445 O O . ARG A 1 185 ? 9.780 0.277 -23.017 1.00 98.12 185 ARG A O 1
ATOM 1452 N N . ILE A 1 186 ? 8.220 1.122 -21.644 1.00 98.31 186 ILE A N 1
ATOM 1453 C CA . ILE A 1 186 ? 8.342 0.079 -20.612 1.00 98.31 186 ILE A CA 1
ATOM 1454 C C . ILE A 1 186 ? 7.991 -1.293 -21.196 1.00 98.31 186 ILE A C 1
ATOM 1456 O O . ILE A 1 186 ? 8.711 -2.260 -20.950 1.00 98.31 186 ILE A O 1
ATOM 1460 N N . VAL A 1 187 ? 6.914 -1.386 -21.983 1.00 98.62 187 VAL A N 1
ATOM 1461 C CA . VAL A 1 187 ? 6.482 -2.651 -22.597 1.00 98.62 187 VAL A CA 1
ATOM 1462 C C . VAL A 1 187 ? 7.498 -3.144 -23.629 1.00 98.62 187 VAL A C 1
ATOM 1464 O O . VAL A 1 187 ? 7.845 -4.324 -23.612 1.00 98.62 187 VAL A O 1
ATOM 1467 N N . GLU A 1 188 ? 8.029 -2.266 -24.483 1.00 98.50 188 GLU A N 1
ATOM 1468 C CA . GLU A 1 188 ? 9.095 -2.617 -25.435 1.00 98.50 188 GLU A CA 1
ATOM 1469 C C . GLU A 1 188 ? 10.334 -3.177 -24.730 1.00 98.50 188 GLU A C 1
ATOM 1471 O O . GLU A 1 188 ? 10.846 -4.238 -25.099 1.00 98.50 188 GLU A O 1
ATOM 1476 N N . LEU A 1 189 ? 10.796 -2.490 -23.680 1.00 98.31 189 LEU A N 1
ATOM 1477 C CA . LEU A 1 189 ? 11.929 -2.939 -22.875 1.00 98.31 189 LEU A CA 1
ATOM 1478 C C . LEU A 1 189 ? 11.623 -4.265 -22.179 1.00 98.31 189 LEU A C 1
ATOM 1480 O O . LEU A 1 189 ? 12.498 -5.125 -22.082 1.00 98.31 189 LEU A O 1
ATOM 1484 N N . ALA A 1 190 ? 10.388 -4.470 -21.728 1.00 98.19 190 ALA A N 1
ATOM 1485 C CA . ALA A 1 190 ? 10.028 -5.710 -21.069 1.00 98.19 190 ALA A CA 1
ATOM 1486 C C . ALA A 1 190 ? 10.047 -6.915 -22.014 1.00 98.19 190 ALA A C 1
ATOM 1488 O O . ALA A 1 190 ? 10.512 -7.987 -21.625 1.00 98.19 190 ALA A O 1
ATOM 1489 N N . VAL A 1 191 ? 9.620 -6.722 -23.266 1.00 98.50 191 VAL A N 1
ATOM 1490 C CA . VAL A 1 191 ? 9.755 -7.727 -24.328 1.00 98.50 191 VAL A CA 1
ATOM 1491 C C . VAL A 1 191 ? 11.231 -8.000 -24.624 1.00 98.50 191 VAL A C 1
ATOM 1493 O O . VAL A 1 191 ? 11.635 -9.160 -24.673 1.00 98.50 191 VAL A O 1
ATOM 1496 N N . GLN A 1 192 ? 12.051 -6.953 -24.771 1.00 98.38 192 GLN A N 1
ATOM 1497 C CA . GLN A 1 192 ? 13.484 -7.077 -25.062 1.00 98.38 192 GLN A CA 1
ATOM 1498 C C . GLN A 1 192 ? 14.244 -7.854 -23.976 1.00 98.38 192 GLN A C 1
ATOM 1500 O O . GLN A 1 192 ? 15.132 -8.647 -24.286 1.00 98.38 192 GLN A O 1
ATOM 1505 N N . HIS A 1 193 ? 13.907 -7.621 -22.707 1.00 98.25 193 HIS A N 1
ATOM 1506 C CA . HIS A 1 193 ? 14.627 -8.170 -21.553 1.00 98.25 193 HIS A CA 1
ATOM 1507 C C . HIS A 1 193 ? 13.933 -9.369 -20.895 1.00 98.25 193 HIS A C 1
ATOM 1509 O O . HIS A 1 193 ? 14.429 -9.875 -19.888 1.00 98.25 193 HIS A O 1
ATOM 1515 N N . ASN A 1 194 ? 12.813 -9.831 -21.465 1.00 98.06 194 ASN A N 1
ATOM 1516 C CA . ASN A 1 194 ? 12.001 -10.947 -20.977 1.00 98.06 194 ASN A CA 1
ATOM 1517 C C . ASN A 1 194 ? 11.607 -10.811 -19.492 1.00 98.06 194 ASN A C 1
ATOM 1519 O O . ASN A 1 194 ? 11.879 -11.693 -18.674 1.00 98.06 194 ASN A O 1
ATOM 1523 N N . VAL A 1 195 ? 10.977 -9.690 -19.134 1.00 98.00 195 VAL A N 1
ATOM 1524 C CA . VAL A 1 195 ? 10.475 -9.438 -17.769 1.00 98.00 195 VAL A CA 1
ATOM 1525 C C . VAL A 1 195 ? 8.945 -9.433 -17.737 1.00 98.00 195 VAL A C 1
ATOM 1527 O O . VAL A 1 195 ? 8.281 -9.075 -18.709 1.00 98.00 195 VAL A O 1
ATOM 1530 N N . CYS A 1 196 ? 8.371 -9.830 -16.601 1.00 98.25 196 CYS A N 1
ATOM 1531 C CA . CYS A 1 196 ? 6.925 -9.815 -16.382 1.00 98.25 196 CYS A CA 1
ATOM 1532 C C . CYS A 1 196 ? 6.457 -8.426 -15.918 1.00 98.25 196 CYS A C 1
ATOM 1534 O O . CYS A 1 196 ? 7.110 -7.805 -15.080 1.00 98.25 196 CYS A O 1
ATOM 1536 N N . ILE A 1 197 ? 5.304 -7.967 -16.417 1.00 98.38 197 ILE A N 1
ATOM 1537 C CA . ILE A 1 197 ? 4.650 -6.725 -15.985 1.00 98.38 197 ILE A CA 1
ATOM 1538 C C . ILE A 1 197 ? 3.307 -7.064 -15.334 1.00 98.38 197 ILE A C 1
ATOM 1540 O O . ILE A 1 197 ? 2.494 -7.786 -15.911 1.00 98.38 197 ILE A O 1
ATOM 1544 N N . ILE A 1 198 ? 3.047 -6.472 -14.166 1.00 98.50 198 ILE A N 1
ATOM 1545 C CA . ILE A 1 198 ? 1.740 -6.483 -13.501 1.00 98.50 198 ILE A CA 1
ATOM 1546 C C . ILE A 1 198 ? 1.279 -5.025 -13.360 1.00 98.50 198 ILE A C 1
ATOM 1548 O O . ILE A 1 198 ? 1.854 -4.288 -12.557 1.00 98.50 198 ILE A O 1
ATOM 1552 N N . PRO A 1 199 ? 0.277 -4.570 -14.136 1.00 98.31 199 PRO A N 1
ATOM 1553 C CA . PRO A 1 199 ? -0.269 -3.226 -13.983 1.00 98.31 199 PRO A CA 1
ATOM 1554 C C . PRO A 1 199 ? -0.927 -3.049 -12.611 1.00 98.31 199 PRO A C 1
ATOM 1556 O O . PRO A 1 199 ? -1.718 -3.891 -12.188 1.00 98.31 199 PRO A O 1
ATOM 1559 N N . TYR A 1 200 ? -0.639 -1.933 -11.940 1.00 97.62 200 TYR A N 1
ATOM 1560 C CA . TYR A 1 200 ? -1.176 -1.623 -10.616 1.00 97.62 200 TYR A CA 1
ATOM 1561 C C . TYR A 1 200 ? -1.705 -0.184 -10.578 1.00 97.62 200 TYR A C 1
ATOM 1563 O O . TYR A 1 200 ? -0.938 0.773 -10.674 1.00 97.62 200 TYR A O 1
ATOM 1571 N N . GLY A 1 201 ? -3.028 -0.044 -10.462 1.00 94.81 201 GLY A N 1
ATOM 1572 C CA . GLY A 1 201 ? -3.720 1.232 -10.265 1.00 94.81 201 GLY A CA 1
ATOM 1573 C C . GLY A 1 201 ? -3.958 1.466 -8.780 1.00 94.81 201 GLY A C 1
ATOM 1574 O O . GLY A 1 201 ? -2.986 1.523 -8.032 1.00 94.81 201 GLY A O 1
ATOM 1575 N N . GLY A 1 202 ? -5.239 1.536 -8.390 1.00 90.19 202 GLY A N 1
ATOM 1576 C CA . GLY A 1 202 ? -5.736 1.506 -7.002 1.00 90.19 202 GLY A CA 1
ATOM 1577 C C . GLY A 1 202 ? -5.061 2.460 -6.037 1.00 90.19 202 GLY A C 1
ATOM 1578 O O . GLY A 1 202 ? -4.264 3.316 -6.468 1.00 90.19 202 GLY A O 1
#

Foldseek 3Di:
DVVVVVVVVVVVVVVVVVVVVVDDDPPDDDDDPPPDPDPPDDPPPPDQDLLNVVFAPLLADGGPQWDWDQDPVRWIATGDDPDPRHRPTDRCPQVCCCVVPVDDPVDDDFFDPDAPLVLQDAADDDPVLVVQLVVVVWDKDQRSSSQSSQQDDHDPVSSVCRRHVNDDDTHRMDTDDPDPVSVVSNVVSCVVSVHDDDDGDD